Protein AF-A0A354PI28-F1 (afdb_monomer_lite)

pLDDT: mean 76.63, std 17.9, range [39.94, 97.94]

Radius of gyration: 26.01 Å; chains: 1; bounding box: 62×69×61 Å

Secondary structure (DSSP, 8-state):
--S-GGGPEEEEEEEEE--TTSS-SEEEEEEEE--TT---------SSS-EEEEEEEEE-TTS-EEEEEEPPPEEPPPTT--SSSTTHHHHHHHHHHHHHHHTTTTSTTS-THHHHHHHHHHTS------S---SS-HHHHHHTTT--------EEEEEEE--TT-EEEETTEEEPPPTTSEEEEEEE--SEEEEEEEEEE-TTS--EEEEEEEEEE---PPPP-------

Structure (mmCIF, N/CA/C/O backbone):
data_AF-A0A354PI28-F1
#
_entry.id   AF-A0A354PI28-F1
#
loop_
_atom_site.group_PDB
_atom_site.id
_atom_site.type_symbol
_atom_site.label_atom_id
_atom_site.label_alt_id
_atom_site.label_comp_id
_atom_site.label_asym_id
_atom_site.label_entity_id
_atom_site.label_seq_id
_atom_site.pdbx_PDB_ins_code
_atom_site.Cartn_x
_atom_site.Cartn_y
_atom_site.Cartn_z
_atom_site.occupancy
_atom_site.B_iso_or_equiv
_atom_site.auth_seq_id
_atom_site.auth_comp_id
_atom_site.auth_asym_id
_atom_site.auth_atom_id
_atom_site.pdbx_PDB_model_num
ATOM 1 N N . MET A 1 1 ? 18.635 35.459 -18.938 1.00 47.00 1 MET A N 1
ATOM 2 C CA . MET A 1 1 ? 18.474 34.509 -17.808 1.00 47.00 1 MET A CA 1
ATOM 3 C C . MET A 1 1 ? 18.039 33.108 -18.284 1.00 47.00 1 MET A C 1
ATOM 5 O O . MET A 1 1 ? 17.310 32.452 -17.559 1.00 47.00 1 MET A O 1
ATOM 9 N N . ASN A 1 2 ? 18.468 32.626 -19.470 1.00 52.84 2 ASN A N 1
ATOM 10 C CA . ASN A 1 2 ? 17.951 31.365 -20.047 1.00 52.84 2 ASN A CA 1
ATOM 11 C C . ASN A 1 2 ? 18.909 30.621 -21.015 1.00 52.84 2 ASN A C 1
ATOM 13 O O . ASN A 1 2 ? 18.463 29.886 -21.885 1.00 52.84 2 ASN A O 1
ATOM 17 N N . GLU A 1 3 ? 20.230 30.772 -20.894 1.00 55.84 3 GLU A N 1
ATOM 18 C CA . GLU A 1 3 ? 21.145 30.399 -21.996 1.00 55.84 3 GLU A CA 1
ATOM 19 C C . GLU A 1 3 ? 21.847 29.032 -21.891 1.00 55.84 3 GLU A C 1
ATOM 21 O O . GLU A 1 3 ? 22.647 28.719 -22.762 1.00 55.84 3 GLU A O 1
ATOM 26 N N . LYS A 1 4 ? 21.587 28.183 -20.881 1.00 61.34 4 LYS A N 1
ATOM 27 C CA . LYS A 1 4 ? 22.412 26.962 -20.669 1.00 61.34 4 LYS A CA 1
ATOM 28 C C . LYS A 1 4 ? 21.669 25.647 -20.395 1.00 61.34 4 LYS A C 1
ATOM 30 O O . LYS A 1 4 ? 22.308 24.641 -20.106 1.00 61.34 4 LYS A O 1
ATOM 35 N N . TRP A 1 5 ? 20.342 25.612 -20.535 1.00 64.62 5 TRP A N 1
ATOM 36 C CA . TRP A 1 5 ? 19.546 24.389 -20.319 1.00 64.62 5 TRP A CA 1
ATOM 37 C C . TRP A 1 5 ? 19.893 23.246 -21.283 1.00 64.62 5 TRP A C 1
ATOM 39 O O . TRP A 1 5 ? 19.790 22.084 -20.912 1.00 64.62 5 TRP A O 1
ATOM 49 N N . HIS A 1 6 ? 20.369 23.568 -22.488 1.00 68.56 6 HIS A N 1
ATOM 50 C CA . HIS A 1 6 ? 20.730 22.590 -23.521 1.00 68.56 6 HIS A CA 1
ATOM 51 C C . HIS A 1 6 ? 21.935 21.703 -23.159 1.00 68.56 6 HIS A C 1
ATOM 53 O O . HIS A 1 6 ? 22.203 20.736 -23.863 1.00 68.56 6 HIS A O 1
ATOM 59 N N . LYS A 1 7 ? 22.660 22.021 -22.079 1.00 76.06 7 LYS A N 1
ATOM 60 C CA . LYS A 1 7 ? 23.791 21.224 -21.579 1.00 76.06 7 LYS A CA 1
ATOM 61 C C . LYS A 1 7 ? 23.533 20.592 -20.215 1.00 76.06 7 LYS A C 1
ATOM 63 O O . LYS A 1 7 ? 24.455 20.058 -19.608 1.00 76.06 7 LYS A O 1
ATOM 68 N N . ALA A 1 8 ? 22.313 20.713 -19.695 1.00 83.12 8 ALA A N 1
ATOM 69 C CA . ALA A 1 8 ? 21.991 20.156 -18.396 1.00 83.12 8 ALA A CA 1
ATOM 70 C C . ALA A 1 8 ? 21.884 18.628 -18.496 1.00 83.12 8 ALA A C 1
ATOM 72 O O . ALA A 1 8 ? 21.173 18.103 -19.353 1.00 83.12 8 ALA A O 1
ATOM 73 N N . ILE A 1 9 ? 22.591 17.922 -17.616 1.00 89.00 9 ILE A N 1
ATOM 74 C CA . ILE A 1 9 ? 22.639 16.460 -17.608 1.00 89.00 9 ILE A CA 1
ATOM 75 C C . ILE A 1 9 ? 21.576 15.959 -16.624 1.00 89.00 9 ILE A C 1
ATOM 77 O O . ILE A 1 9 ? 21.540 16.439 -15.486 1.00 89.00 9 ILE A O 1
ATOM 81 N N . PRO A 1 10 ? 20.687 15.034 -17.018 1.00 91.12 10 PRO A N 1
ATOM 82 C CA . PRO A 1 10 ? 19.761 14.418 -16.078 1.00 91.12 10 PRO A CA 1
ATOM 83 C C . PRO A 1 10 ? 20.545 13.544 -15.090 1.00 91.12 10 PRO A C 1
ATOM 85 O O . PRO A 1 10 ? 21.386 12.740 -15.490 1.00 91.12 10 PRO A O 1
ATOM 88 N N . VAL A 1 11 ? 20.289 13.705 -13.792 1.00 93.81 11 VAL A N 1
ATOM 89 C CA . VAL A 1 11 ? 20.987 12.970 -12.729 1.00 93.81 11 VAL A CA 1
ATOM 90 C C . VAL A 1 11 ? 20.022 12.494 -11.641 1.00 93.81 11 VAL A C 1
ATOM 92 O O . VAL A 1 11 ? 19.032 13.158 -11.318 1.00 93.81 11 VAL A O 1
ATOM 95 N N . LEU A 1 12 ? 20.343 11.347 -11.045 1.00 93.56 12 LEU A N 1
ATOM 96 C CA . LEU A 1 12 ? 19.799 10.881 -9.773 1.00 93.56 12 LEU A CA 1
ATOM 97 C C . LEU A 1 12 ? 20.766 11.278 -8.656 1.00 93.56 12 LEU A C 1
ATOM 99 O O . LEU A 1 12 ? 21.913 10.839 -8.637 1.00 93.56 12 LEU A O 1
ATOM 103 N N . ARG A 1 13 ? 20.301 12.090 -7.712 1.00 93.94 13 ARG A N 1
ATOM 104 C CA . ARG A 1 13 ? 21.063 12.505 -6.535 1.00 93.94 13 ARG A CA 1
ATOM 105 C C . ARG A 1 13 ? 20.678 11.656 -5.332 1.00 93.94 13 ARG A C 1
ATOM 107 O O . ARG A 1 13 ? 19.530 11.708 -4.887 1.00 93.94 13 ARG A O 1
ATOM 114 N N . LEU A 1 14 ? 21.636 10.902 -4.801 1.00 93.50 14 LEU A N 1
ATOM 115 C CA . LEU A 1 14 ? 21.492 10.111 -3.582 1.00 93.50 14 LEU A CA 1
ATOM 116 C C . LEU A 1 14 ? 21.763 10.984 -2.354 1.00 93.50 14 LEU A C 1
ATOM 118 O O . LEU A 1 14 ? 22.828 11.598 -2.228 1.00 93.50 14 LEU A O 1
ATOM 122 N N . LEU A 1 15 ? 20.802 11.007 -1.435 1.00 91.50 15 LEU A N 1
ATOM 123 C CA . LEU A 1 15 ? 20.870 11.727 -0.173 1.00 91.50 15 LEU A CA 1
ATOM 124 C C . LEU A 1 15 ?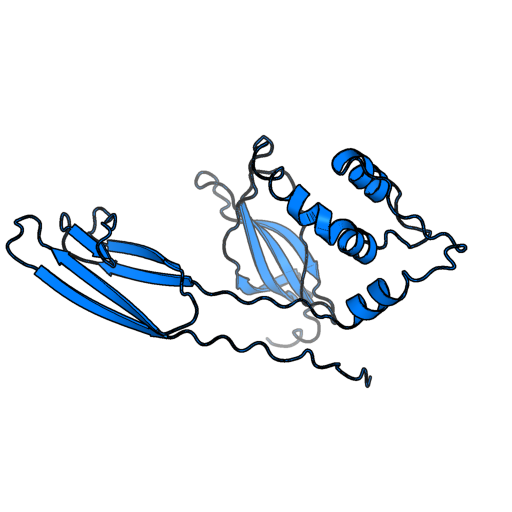 20.809 10.741 0.999 1.00 91.50 15 LEU A C 1
ATOM 126 O O . LEU A 1 15 ? 19.897 9.914 1.061 1.00 91.50 15 LEU A O 1
ATOM 130 N N . ALA A 1 16 ? 21.733 10.871 1.949 1.00 88.62 16 ALA A N 1
ATOM 131 C CA . ALA A 1 16 ? 21.601 10.292 3.282 1.00 88.62 16 ALA A CA 1
ATOM 132 C C . ALA A 1 16 ? 20.704 11.196 4.126 1.00 88.62 16 ALA A C 1
ATOM 134 O O . ALA A 1 16 ? 20.883 12.416 4.153 1.00 88.62 16 ALA A O 1
ATOM 135 N N . VAL A 1 17 ? 19.750 10.598 4.826 1.00 85.81 17 VAL A N 1
ATOM 136 C CA . VAL A 1 17 ? 18.850 11.290 5.746 1.00 85.81 17 VAL A CA 1
ATOM 137 C C . VAL A 1 17 ? 19.328 11.006 7.163 1.00 85.81 17 VAL A C 1
ATOM 139 O O . VAL A 1 17 ? 19.293 9.862 7.617 1.00 85.81 17 VAL A O 1
ATOM 142 N N . GLY A 1 18 ? 19.800 12.051 7.843 1.00 74.94 18 GLY A N 1
ATOM 143 C CA . GLY A 1 18 ? 20.233 11.962 9.236 1.00 74.94 18 GLY A CA 1
ATOM 144 C C . GLY A 1 18 ? 19.060 11.733 10.191 1.00 74.94 18 GLY A C 1
ATOM 145 O O . GLY A 1 18 ? 17.902 11.994 9.857 1.00 74.94 18 GLY A O 1
ATOM 146 N N . ASP A 1 19 ? 19.361 11.251 11.396 1.00 63.69 19 ASP A N 1
ATOM 147 C CA . ASP A 1 19 ? 18.368 11.184 12.468 1.00 63.69 19 ASP A CA 1
ATOM 148 C C . ASP A 1 19 ? 17.997 12.599 12.952 1.00 63.69 19 ASP A C 1
ATOM 150 O O . ASP A 1 19 ? 18.763 13.550 12.775 1.00 63.69 19 ASP A O 1
ATOM 154 N N . ALA A 1 20 ? 16.823 12.747 13.570 1.00 56.06 20 ALA A N 1
ATOM 155 C CA . ALA A 1 20 ? 16.213 14.031 13.942 1.00 56.06 20 ALA A CA 1
ATOM 156 C C . ALA A 1 20 ? 17.061 14.906 14.898 1.00 56.06 20 ALA A C 1
ATOM 158 O O . ALA A 1 20 ? 16.698 16.048 15.176 1.00 56.06 20 ALA A O 1
ATOM 159 N N . SER A 1 21 ? 18.183 14.384 15.397 1.00 55.09 21 SER A N 1
ATOM 160 C CA . SER A 1 21 ? 19.161 15.061 16.252 1.00 55.09 21 SER A CA 1
ATOM 161 C C . SER A 1 21 ? 20.264 15.811 15.489 1.00 55.09 21 SER A C 1
ATOM 163 O O . SER A 1 21 ? 20.994 16.591 16.101 1.00 55.09 21 SER A O 1
ATOM 165 N N . SER A 1 22 ? 20.408 15.610 14.174 1.00 53.59 22 SER A N 1
ATOM 166 C CA . SER A 1 22 ? 21.461 16.242 13.372 1.00 53.59 22 SER A CA 1
ATOM 167 C C . SER A 1 22 ? 20.936 17.452 12.590 1.00 53.59 22 SER A C 1
ATOM 169 O O . SER A 1 22 ? 19.990 17.350 11.814 1.00 53.59 22 SER A O 1
ATOM 171 N N . ASN A 1 23 ? 21.594 18.609 12.734 1.00 53.16 23 ASN A N 1
ATOM 172 C CA . ASN A 1 23 ? 21.232 19.872 12.062 1.00 53.16 23 ASN A CA 1
ATOM 173 C C . ASN A 1 23 ? 21.352 19.844 10.520 1.00 53.16 23 ASN A C 1
ATOM 175 O O . ASN A 1 23 ? 21.032 20.832 9.858 1.00 53.16 23 ASN A O 1
ATOM 179 N N . ARG A 1 24 ? 21.810 18.734 9.922 1.00 54.84 24 ARG A N 1
ATOM 180 C CA . ARG A 1 24 ? 21.774 18.493 8.470 1.00 54.84 24 ARG A CA 1
ATOM 181 C C . ARG A 1 24 ? 20.775 17.374 8.186 1.00 54.84 24 ARG A C 1
ATOM 183 O O . ARG A 1 24 ? 21.124 16.202 8.249 1.00 54.84 24 ARG A O 1
ATOM 190 N N . ALA A 1 25 ? 19.537 17.755 7.868 1.00 66.75 25 ALA A N 1
ATOM 191 C CA . ALA A 1 25 ? 18.449 16.809 7.610 1.00 66.75 25 ALA A CA 1
ATOM 192 C C . ALA A 1 25 ? 18.721 15.886 6.405 1.00 66.75 25 ALA A C 1
ATOM 194 O O . ALA A 1 25 ? 18.288 14.737 6.395 1.00 66.75 25 ALA A O 1
ATOM 195 N N . GLU A 1 26 ? 19.453 16.374 5.399 1.00 80.69 26 GLU A N 1
ATOM 196 C CA . GLU A 1 26 ? 19.818 15.619 4.200 1.00 80.69 26 GLU A CA 1
ATOM 197 C C . GLU A 1 26 ? 21.267 15.948 3.807 1.00 80.69 26 GLU A C 1
ATOM 199 O O . GLU A 1 26 ? 21.653 17.119 3.723 1.00 80.69 26 GLU A O 1
ATOM 204 N N . GLN A 1 27 ? 22.078 14.921 3.561 1.00 85.44 27 GLN A N 1
ATOM 205 C CA . GLN A 1 27 ? 23.446 15.048 3.068 1.00 85.44 27 GLN A CA 1
ATOM 206 C C . GLN A 1 27 ? 23.561 14.392 1.696 1.00 85.44 27 GLN A C 1
ATOM 208 O O . GLN A 1 27 ? 23.222 13.225 1.531 1.00 85.44 27 GLN A O 1
ATOM 213 N N . GLN A 1 28 ? 24.071 15.135 0.713 1.00 89.06 28 GLN A N 1
ATOM 214 C CA . GLN A 1 28 ? 24.401 14.571 -0.591 1.00 89.06 28 GLN A CA 1
ATOM 215 C C . GLN A 1 28 ? 25.556 13.581 -0.460 1.00 89.06 28 GLN A C 1
ATOM 217 O O . GLN A 1 28 ? 26.605 13.925 0.083 1.00 89.06 28 GLN A O 1
ATOM 222 N N . ILE A 1 29 ? 25.340 12.374 -0.981 1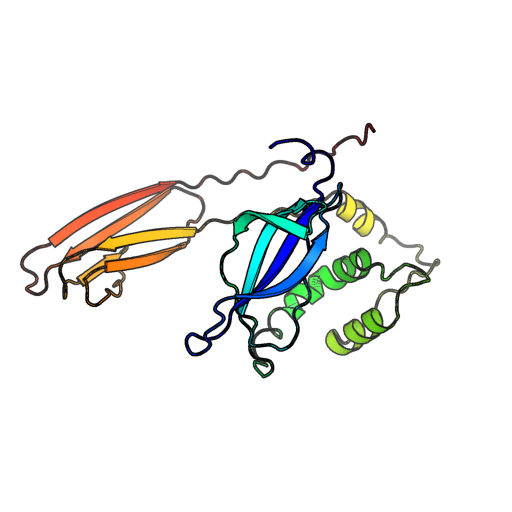.00 89.19 29 ILE A N 1
ATOM 223 C CA . ILE A 1 29 ? 26.356 11.325 -1.064 1.00 89.19 29 ILE A CA 1
ATOM 224 C C . ILE A 1 29 ? 26.961 11.313 -2.464 1.00 89.19 29 ILE A C 1
ATOM 226 O O . ILE A 1 29 ? 28.174 11.402 -2.615 1.00 89.19 29 ILE A O 1
ATOM 230 N N . ARG A 1 30 ? 26.112 11.204 -3.494 1.00 89.88 30 ARG A N 1
ATOM 231 C CA . ARG A 1 30 ? 26.547 10.945 -4.870 1.00 89.88 30 ARG A CA 1
ATOM 232 C C . ARG A 1 30 ? 25.509 11.410 -5.884 1.00 89.88 30 ARG A C 1
ATOM 234 O O . ARG A 1 30 ? 24.310 11.317 -5.626 1.00 89.88 30 ARG A O 1
ATOM 241 N N . ASP A 1 31 ? 25.993 11.837 -7.046 1.00 92.31 31 ASP A N 1
ATOM 242 C CA . ASP A 1 31 ? 25.184 12.072 -8.242 1.00 92.31 31 ASP A CA 1
ATOM 243 C C . ASP A 1 31 ? 25.452 10.968 -9.270 1.00 92.31 31 ASP A C 1
ATOM 245 O O . ASP A 1 31 ? 26.595 10.567 -9.490 1.00 92.31 31 ASP A O 1
ATOM 249 N N . ILE A 1 32 ? 24.390 10.456 -9.886 1.00 91.38 32 ILE A N 1
ATOM 250 C CA . ILE A 1 32 ? 24.428 9.373 -10.869 1.00 91.38 32 ILE A CA 1
ATOM 251 C C . ILE A 1 32 ? 23.833 9.913 -12.163 1.00 91.38 32 ILE A C 1
ATOM 253 O O . ILE A 1 32 ? 22.658 10.273 -12.199 1.00 91.38 32 ILE A O 1
ATOM 257 N N . ALA A 1 33 ? 24.637 9.986 -13.221 1.00 90.62 33 ALA A N 1
ATOM 258 C CA . ALA A 1 33 ? 24.162 10.445 -14.519 1.00 90.62 33 ALA A CA 1
ATOM 259 C C . ALA A 1 33 ? 23.157 9.452 -15.119 1.00 90.62 33 ALA A C 1
ATOM 261 O O . ALA A 1 33 ? 23.414 8.251 -15.194 1.00 90.62 33 ALA A O 1
ATOM 262 N N . ILE A 1 34 ? 22.016 9.973 -15.562 1.00 87.31 34 ILE A N 1
ATOM 263 C CA . ILE A 1 34 ? 21.001 9.214 -16.285 1.00 87.31 34 ILE A CA 1
ATOM 264 C C . ILE A 1 34 ? 21.427 9.181 -17.753 1.00 87.31 34 ILE A C 1
ATOM 266 O O . ILE A 1 34 ? 21.403 10.198 -18.445 1.00 87.31 34 ILE A O 1
ATOM 270 N N . HIS A 1 35 ? 21.827 8.009 -18.229 1.00 82.88 35 HIS A N 1
ATOM 271 C CA . HIS A 1 35 ? 22.089 7.753 -19.644 1.00 82.88 35 HIS A CA 1
ATOM 272 C C . HIS A 1 35 ? 20.845 7.163 -20.326 1.00 82.88 35 HIS A C 1
ATOM 274 O O . HIS A 1 35 ? 19.977 6.576 -19.678 1.00 82.88 35 HIS A O 1
ATOM 280 N N . GLY A 1 36 ? 20.743 7.337 -21.645 1.00 75.62 36 GLY A N 1
ATOM 281 C CA . GLY A 1 36 ? 19.653 6.762 -22.436 1.00 75.62 36 GLY A CA 1
ATOM 282 C C . GLY A 1 36 ? 19.690 5.229 -22.451 1.00 75.62 36 GLY A C 1
ATOM 283 O O . GLY A 1 36 ? 20.737 4.623 -22.232 1.00 75.62 36 GLY A O 1
ATOM 284 N N . GLY A 1 37 ? 18.539 4.605 -22.713 1.00 72.06 37 GLY A N 1
ATOM 285 C CA . GLY A 1 37 ? 18.422 3.150 -22.889 1.00 72.06 37 GLY A CA 1
ATOM 286 C C . GLY A 1 37 ? 18.237 2.331 -21.608 1.00 72.06 37 GLY A C 1
ATOM 287 O O . GLY A 1 37 ? 18.063 1.122 -21.698 1.00 72.06 37 GLY A O 1
ATOM 288 N N . VAL A 1 38 ? 18.221 2.963 -20.428 1.00 75.06 38 VAL A N 1
ATOM 289 C CA . VAL A 1 38 ? 17.995 2.289 -19.139 1.00 75.06 38 VAL A CA 1
ATOM 290 C C . VAL A 1 38 ? 16.901 3.020 -18.359 1.00 75.06 38 VAL A C 1
ATOM 292 O O . VAL A 1 38 ? 16.838 4.246 -18.366 1.00 75.06 38 VAL A O 1
ATOM 295 N N . ASN A 1 39 ? 16.014 2.266 -17.710 1.00 77.88 39 ASN A N 1
ATOM 296 C CA . ASN A 1 39 ? 14.909 2.796 -16.899 1.00 77.88 39 ASN A CA 1
ATOM 297 C C . ASN A 1 39 ? 15.030 2.454 -15.402 1.00 77.88 39 ASN A C 1
ATOM 299 O O . ASN A 1 39 ? 14.220 2.928 -14.607 1.00 77.88 39 ASN A O 1
ATOM 303 N N . THR A 1 40 ? 16.017 1.637 -15.027 1.00 78.81 40 THR A N 1
ATOM 304 C CA . THR A 1 40 ? 16.172 1.076 -13.682 1.00 78.81 40 THR A CA 1
ATOM 305 C C . THR A 1 40 ? 17.621 1.224 -13.226 1.00 78.81 40 THR A C 1
ATOM 307 O O . THR A 1 40 ? 18.534 0.816 -13.939 1.00 78.81 40 THR A O 1
ATOM 310 N N . TRP A 1 41 ? 17.834 1.780 -12.031 1.00 82.81 41 TRP A N 1
ATOM 311 C CA . TRP A 1 41 ? 19.158 1.926 -11.419 1.00 82.81 41 TRP A CA 1
ATOM 312 C C . TRP A 1 41 ? 19.205 1.186 -10.086 1.00 82.81 41 TRP A C 1
ATOM 314 O O . TRP A 1 41 ? 18.379 1.437 -9.208 1.00 82.81 41 TRP A O 1
ATOM 324 N N . PHE A 1 42 ? 20.205 0.323 -9.922 1.00 82.94 42 PHE A N 1
ATOM 325 C CA . PHE A 1 42 ? 20.555 -0.272 -8.636 1.00 82.94 42 PHE A CA 1
ATOM 326 C C . PHE A 1 42 ? 21.643 0.587 -7.996 1.00 82.94 42 PHE A C 1
ATOM 328 O O . PHE A 1 42 ? 22.686 0.825 -8.601 1.00 82.94 42 PHE A O 1
ATOM 335 N N . ILE A 1 43 ? 21.360 1.108 -6.804 1.00 85.38 43 ILE A N 1
ATOM 336 C CA . ILE A 1 43 ? 22.241 2.036 -6.096 1.00 85.38 43 ILE A CA 1
ATOM 337 C C . ILE A 1 43 ? 22.762 1.326 -4.857 1.00 85.38 43 ILE A C 1
ATOM 339 O O . ILE A 1 43 ? 21.993 0.968 -3.964 1.00 85.38 43 ILE A O 1
ATOM 343 N N . ASP A 1 44 ? 24.070 1.126 -4.827 1.00 82.06 44 ASP A N 1
ATOM 344 C CA . ASP A 1 44 ? 24.796 0.637 -3.672 1.00 82.06 44 ASP A CA 1
ATOM 345 C C . ASP A 1 44 ? 24.783 1.686 -2.551 1.00 82.06 44 ASP A C 1
ATOM 347 O O . ASP A 1 44 ? 24.933 2.888 -2.782 1.00 82.06 44 ASP A O 1
ATOM 351 N N . VAL A 1 45 ? 24.539 1.229 -1.324 1.00 83.12 45 VAL A N 1
ATOM 352 C CA . VAL A 1 45 ? 24.465 2.080 -0.134 1.00 83.12 45 VAL A CA 1
ATOM 353 C C . VAL A 1 45 ? 25.339 1.497 0.964 1.00 83.12 45 VAL A C 1
ATOM 355 O O . VAL A 1 45 ? 25.210 0.332 1.337 1.00 83.12 45 VAL A O 1
ATOM 358 N N . GLU A 1 46 ? 26.239 2.322 1.484 1.00 76.19 46 GLU A N 1
ATOM 359 C CA . GLU A 1 46 ? 27.178 1.935 2.533 1.00 76.19 46 GLU A CA 1
ATOM 360 C C . GLU A 1 46 ? 26.551 2.086 3.932 1.00 76.19 46 GLU A C 1
ATOM 362 O O . GLU A 1 46 ? 25.640 2.888 4.146 1.00 76.19 46 GLU A O 1
ATOM 367 N N . ASN A 1 47 ? 27.077 1.339 4.907 1.00 71.31 47 ASN A N 1
ATOM 368 C CA . ASN A 1 47 ? 26.759 1.456 6.340 1.00 71.31 47 ASN A CA 1
ATOM 369 C C . ASN A 1 47 ? 25.265 1.301 6.725 1.00 71.31 47 ASN A C 1
ATOM 371 O O . ASN A 1 47 ? 24.659 2.227 7.277 1.00 71.31 47 ASN A O 1
ATOM 375 N N . PRO A 1 48 ? 24.641 0.132 6.493 1.00 71.06 48 PRO A N 1
ATOM 376 C CA . PRO A 1 48 ? 23.351 -0.199 7.100 1.00 71.06 48 PRO A CA 1
ATOM 377 C C . PRO A 1 48 ? 23.430 -0.281 8.645 1.00 71.06 48 PRO A C 1
ATOM 379 O O . PRO A 1 48 ? 24.446 -0.739 9.165 1.00 71.06 48 PRO A O 1
ATOM 382 N N . PRO A 1 49 ? 22.380 0.094 9.409 1.00 72.56 49 PRO A N 1
ATOM 383 C CA . PRO A 1 49 ? 21.111 0.670 8.969 1.00 72.56 49 PRO A CA 1
ATOM 384 C C . PRO A 1 49 ? 21.230 2.191 8.772 1.00 72.56 49 PRO A C 1
ATOM 386 O O . PRO A 1 49 ? 21.590 2.927 9.687 1.00 72.56 49 PRO A O 1
ATOM 389 N N . SER A 1 50 ? 20.879 2.665 7.581 1.00 80.81 50 SER A N 1
ATOM 390 C CA . SER A 1 50 ? 20.898 4.079 7.203 1.00 80.81 50 SER A CA 1
ATOM 391 C C . SER A 1 50 ? 19.669 4.418 6.362 1.00 80.81 50 SER A C 1
ATOM 393 O O . SER A 1 50 ? 19.102 3.566 5.673 1.00 80.81 50 SER A O 1
ATOM 395 N N . ARG A 1 51 ? 19.222 5.674 6.439 1.00 87.38 51 ARG A N 1
ATOM 396 C CA . ARG A 1 51 ? 18.047 6.167 5.713 1.00 87.38 51 ARG A CA 1
ATOM 397 C C . ARG A 1 51 ? 18.486 6.938 4.481 1.00 87.38 51 ARG A C 1
ATOM 399 O O . ARG A 1 51 ? 19.323 7.832 4.576 1.00 87.38 51 ARG A O 1
ATOM 406 N N . PHE A 1 52 ? 17.879 6.638 3.342 1.00 90.00 52 PHE A N 1
ATOM 407 C CA . PHE A 1 52 ? 18.230 7.234 2.059 1.00 90.00 52 PHE A CA 1
ATOM 408 C C . PHE A 1 52 ? 17.007 7.782 1.335 1.00 90.00 52 PHE A C 1
ATOM 410 O O . PHE A 1 52 ? 15.880 7.311 1.506 1.00 90.00 52 PHE A O 1
ATOM 417 N N . ARG A 1 53 ? 17.247 8.785 0.496 1.00 92.00 53 ARG A N 1
ATOM 418 C CA . ARG A 1 53 ? 16.286 9.350 -0.452 1.00 92.00 53 ARG A CA 1
ATOM 419 C C . ARG A 1 53 ? 17.008 9.642 -1.759 1.00 92.00 53 ARG A C 1
ATOM 421 O O . ARG A 1 53 ? 18.154 10.080 -1.749 1.00 92.00 53 ARG A O 1
ATOM 428 N N . VAL A 1 54 ? 16.313 9.462 -2.874 1.00 93.19 54 VAL A N 1
ATOM 429 C CA . VAL A 1 54 ? 16.811 9.823 -4.202 1.00 93.19 54 VAL A CA 1
ATOM 430 C C . VAL A 1 54 ? 16.005 10.996 -4.746 1.00 93.19 54 VAL A C 1
ATOM 432 O O . VAL A 1 54 ? 14.786 11.080 -4.571 1.00 93.19 54 VAL A O 1
ATOM 435 N N . VAL A 1 55 ? 16.694 11.925 -5.401 1.00 95.06 55 VAL A N 1
ATOM 436 C CA . VAL A 1 55 ? 16.090 13.072 -6.079 1.00 95.06 55 VAL A CA 1
ATOM 437 C C . VAL A 1 55 ? 16.481 13.032 -7.545 1.00 95.06 55 VAL A C 1
ATOM 439 O O . VAL A 1 55 ? 17.664 13.031 -7.867 1.00 95.06 55 VAL A O 1
ATOM 442 N N . ILE A 1 56 ? 15.493 13.021 -8.433 1.00 93.88 56 ILE A N 1
ATOM 443 C CA . ILE A 1 56 ? 15.728 13.142 -9.872 1.00 93.88 56 ILE A CA 1
ATOM 444 C C . ILE A 1 56 ? 15.704 14.617 -10.264 1.00 93.88 56 ILE A C 1
ATOM 446 O O . ILE A 1 56 ? 14.848 15.379 -9.802 1.00 93.88 56 ILE A O 1
ATOM 450 N N . GLY A 1 57 ? 16.646 15.033 -11.104 1.00 92.94 57 GLY A N 1
ATOM 451 C CA . GLY A 1 57 ? 16.733 16.412 -11.563 1.00 92.94 57 GLY A CA 1
ATOM 452 C C . GLY A 1 57 ? 17.748 16.618 -12.674 1.00 92.94 57 GLY A C 1
ATOM 453 O O . GLY A 1 57 ? 18.315 15.666 -13.202 1.00 92.94 57 GLY A O 1
ATOM 454 N N . TYR A 1 58 ? 17.978 17.882 -13.012 1.00 91.50 58 TYR A N 1
ATOM 455 C CA . TYR A 1 58 ? 18.985 18.287 -13.988 1.00 91.50 58 TYR A CA 1
ATOM 456 C C . TYR A 1 58 ? 20.150 18.982 -13.290 1.00 91.50 58 TYR A C 1
ATOM 458 O O . TYR A 1 58 ? 19.944 19.903 -12.495 1.00 91.50 58 TYR A O 1
ATOM 466 N N . LEU A 1 59 ? 21.373 18.566 -13.610 1.00 90.50 59 LEU A N 1
ATOM 467 C CA . LEU A 1 59 ? 22.601 19.230 -13.195 1.00 90.50 59 LEU A CA 1
ATOM 468 C C . LEU A 1 59 ? 23.080 20.142 -14.327 1.00 90.50 59 LEU A C 1
ATOM 470 O O . LEU A 1 59 ? 23.360 19.679 -15.432 1.00 90.50 59 LEU A O 1
ATOM 474 N N . ALA A 1 60 ? 23.132 21.448 -14.073 1.00 87.75 60 ALA A N 1
ATOM 475 C CA . ALA A 1 60 ? 23.641 22.425 -15.033 1.00 87.75 60 ALA A CA 1
ATOM 476 C C . ALA A 1 60 ? 25.171 22.587 -14.922 1.00 87.75 60 ALA A C 1
ATOM 478 O O . ALA A 1 60 ? 25.753 22.292 -13.884 1.00 87.75 60 ALA A O 1
ATOM 479 N N . GLU A 1 61 ? 25.823 23.130 -15.962 1.00 81.38 61 GLU A N 1
ATOM 480 C CA . GLU A 1 61 ? 27.288 23.360 -16.002 1.00 81.38 61 GLU A CA 1
ATOM 481 C C . GLU A 1 61 ? 27.832 24.212 -14.839 1.00 81.38 61 GLU A C 1
ATOM 483 O O . GLU A 1 61 ? 29.024 24.194 -14.559 1.00 81.38 61 GLU A O 1
ATOM 488 N N . ASN A 1 62 ? 26.980 24.994 -14.176 1.00 82.06 62 ASN A N 1
ATOM 489 C CA . ASN A 1 62 ? 27.349 25.792 -13.006 1.00 82.06 62 ASN A CA 1
ATOM 490 C C . ASN A 1 62 ? 27.247 25.012 -11.683 1.00 82.06 62 ASN A C 1
ATOM 492 O O . ASN A 1 62 ? 27.113 25.639 -10.634 1.00 82.06 62 ASN A O 1
ATOM 496 N N . ASP A 1 63 ? 27.225 23.678 -11.749 1.00 82.19 63 ASP A N 1
ATOM 497 C CA . ASP A 1 63 ? 27.055 22.748 -10.624 1.00 82.19 63 ASP A CA 1
ATOM 498 C C . ASP A 1 63 ? 25.758 22.977 -9.822 1.00 82.19 63 ASP A C 1
ATOM 500 O O . ASP A 1 63 ? 25.580 22.557 -8.677 1.00 82.19 63 ASP A O 1
ATOM 504 N N . ARG A 1 64 ? 24.795 23.671 -10.443 1.00 87.38 64 ARG A N 1
ATOM 505 C CA . ARG A 1 64 ? 23.490 23.923 -9.850 1.00 87.38 64 ARG A CA 1
ATOM 506 C C . ARG A 1 64 ? 22.551 22.789 -10.215 1.00 87.38 64 ARG A C 1
ATOM 508 O O . ARG A 1 64 ? 22.273 22.540 -11.388 1.00 87.38 64 ARG A O 1
ATOM 515 N N . PHE A 1 65 ? 22.014 22.153 -9.184 1.00 89.12 65 PHE A N 1
ATOM 516 C CA . PHE A 1 65 ? 21.030 21.094 -9.324 1.00 89.12 65 PHE A CA 1
ATOM 517 C C . PHE A 1 65 ? 19.606 21.642 -9.278 1.00 89.12 65 PHE A C 1
ATOM 519 O O . PHE A 1 65 ? 19.233 22.383 -8.363 1.00 89.12 65 PHE A O 1
ATOM 526 N N . PHE A 1 66 ? 18.808 21.249 -10.264 1.00 90.44 66 PHE A N 1
ATOM 527 C CA . PHE A 1 66 ? 17.398 21.586 -10.388 1.00 90.44 66 PHE A CA 1
ATOM 528 C C . PHE A 1 66 ? 16.564 20.323 -10.132 1.00 90.44 66 PHE A C 1
ATOM 530 O O . PHE A 1 66 ? 16.442 19.488 -11.033 1.00 90.44 66 PHE A O 1
ATOM 537 N N . PRO A 1 67 ? 16.017 20.144 -8.913 1.00 91.88 67 PRO A N 1
ATOM 538 C CA . PRO A 1 67 ? 15.231 18.964 -8.572 1.00 91.88 67 PRO A CA 1
ATOM 539 C C . PRO A 1 67 ? 13.873 18.990 -9.280 1.00 91.88 67 PRO A C 1
ATOM 541 O O . PRO A 1 67 ? 13.212 20.026 -9.322 1.00 91.88 67 PRO A O 1
ATOM 544 N N . LEU A 1 68 ? 13.441 17.834 -9.777 1.00 92.00 68 LEU A N 1
ATOM 545 C CA . LEU A 1 68 ? 12.114 17.634 -10.362 1.00 92.00 68 LEU A CA 1
ATOM 546 C C . LEU A 1 68 ? 11.201 16.893 -9.386 1.00 92.00 68 LEU A C 1
ATOM 548 O O . LEU A 1 68 ? 10.132 17.386 -9.042 1.00 92.00 68 LEU A O 1
ATOM 552 N N . CYS A 1 69 ? 11.653 15.730 -8.906 1.00 91.50 69 CYS A N 1
ATOM 553 C CA . CYS A 1 69 ? 10.876 14.846 -8.038 1.00 91.50 69 CYS A CA 1
ATOM 554 C C . CYS A 1 69 ? 11.764 14.205 -6.966 1.00 91.50 69 CYS A C 1
ATOM 556 O O . CYS A 1 69 ? 12.966 14.017 -7.159 1.00 91.50 69 CYS A O 1
ATOM 558 N N . ARG A 1 70 ? 11.158 13.838 -5.832 1.00 93.12 70 ARG A N 1
ATOM 559 C CA . ARG A 1 70 ? 11.824 13.173 -4.702 1.00 93.12 70 ARG A CA 1
ATOM 560 C C . ARG A 1 70 ? 11.161 11.834 -4.411 1.00 93.12 70 ARG A C 1
ATOM 562 O O . ARG A 1 70 ? 9.937 11.741 -4.468 1.00 93.12 70 ARG A O 1
ATOM 569 N N . SER A 1 71 ? 11.954 10.834 -4.042 1.00 91.19 71 SER A N 1
ATOM 570 C CA . SER A 1 71 ? 11.442 9.553 -3.560 1.00 91.19 71 SER A CA 1
ATOM 571 C C . SER A 1 71 ? 10.949 9.636 -2.109 1.00 91.19 71 SER A C 1
ATOM 573 O O . SER A 1 71 ? 11.262 10.564 -1.345 1.00 91.19 71 SER A O 1
ATOM 575 N N . ASN A 1 72 ? 10.226 8.596 -1.695 1.00 89.56 72 ASN A N 1
ATOM 576 C CA . ASN A 1 72 ? 10.080 8.256 -0.285 1.00 89.56 72 ASN A CA 1
ATOM 577 C C . ASN A 1 72 ? 11.457 8.025 0.368 1.00 89.56 72 ASN A C 1
ATOM 579 O O . ASN A 1 72 ? 12.469 7.827 -0.307 1.00 89.56 72 ASN A O 1
ATOM 583 N N . ILE A 1 73 ? 11.487 8.090 1.699 1.00 88.00 73 ILE A N 1
ATOM 584 C CA . ILE A 1 73 ? 12.677 7.726 2.472 1.00 88.00 73 ILE A CA 1
ATOM 585 C C . ILE A 1 73 ? 12.639 6.215 2.675 1.00 88.00 73 ILE A C 1
ATOM 587 O O . ILE A 1 73 ? 11.626 5.694 3.141 1.00 88.00 73 ILE A O 1
ATOM 591 N N . VAL A 1 74 ? 13.732 5.540 2.340 1.00 84.00 74 VAL A N 1
ATOM 592 C CA . VAL A 1 74 ? 13.915 4.099 2.533 1.00 84.00 74 VAL A CA 1
ATOM 593 C C . VAL A 1 74 ? 14.960 3.886 3.621 1.00 84.00 74 VAL A C 1
ATOM 595 O O . VAL A 1 74 ? 15.961 4.596 3.660 1.00 84.00 74 VAL A O 1
ATOM 598 N N . GLU A 1 75 ? 14.723 2.934 4.517 1.00 82.62 75 GLU A N 1
ATOM 599 C CA . GLU A 1 75 ? 15.656 2.546 5.577 1.00 82.62 75 GLU A CA 1
ATOM 600 C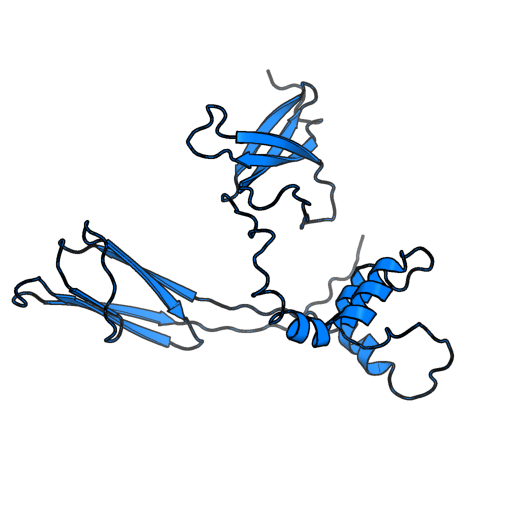 C . GLU A 1 75 ? 16.270 1.189 5.237 1.00 82.62 75 GLU A C 1
ATOM 602 O O . GLU A 1 75 ? 15.545 0.239 4.930 1.00 82.62 75 GLU A O 1
ATOM 607 N N . THR A 1 76 ? 17.600 1.099 5.260 1.00 79.38 76 THR A N 1
ATOM 608 C CA . THR A 1 76 ? 18.289 -0.171 5.025 1.00 79.38 76 THR A CA 1
ATOM 609 C C . THR A 1 76 ? 18.173 -1.094 6.243 1.00 79.38 76 THR A C 1
ATOM 611 O O . THR A 1 76 ? 18.145 -0.626 7.385 1.00 79.38 76 THR A O 1
ATOM 614 N N . PRO A 1 77 ? 18.080 -2.420 6.031 1.00 71.81 77 PRO A N 1
ATOM 615 C CA . PRO A 1 77 ? 17.940 -3.382 7.121 1.00 71.81 77 PRO A CA 1
ATOM 616 C C . PRO A 1 77 ? 19.172 -3.381 8.037 1.00 71.81 77 PRO A C 1
ATOM 618 O O . PRO A 1 77 ? 20.279 -3.078 7.605 1.00 71.81 77 PRO A O 1
ATOM 621 N N . LYS A 1 78 ? 18.994 -3.750 9.311 1.00 69.00 78 LYS A N 1
ATOM 622 C CA . LYS A 1 78 ? 20.101 -3.855 10.275 1.00 69.00 78 LYS A CA 1
ATOM 623 C C . LYS A 1 78 ? 21.079 -4.977 9.863 1.00 69.00 78 LYS A C 1
ATOM 625 O O . LYS A 1 78 ? 20.591 -6.060 9.542 1.00 69.00 78 LYS A O 1
ATOM 630 N N . PRO A 1 79 ? 22.412 -4.770 9.943 1.00 56.34 79 PRO A N 1
ATOM 631 C CA . PRO A 1 79 ? 23.434 -5.757 9.563 1.00 56.34 79 PRO A CA 1
ATOM 632 C C . PRO A 1 79 ? 23.281 -7.117 10.250 1.00 56.34 79 PRO A C 1
ATOM 634 O O . PRO A 1 79 ? 23.590 -8.141 9.658 1.00 56.34 79 PRO A O 1
ATOM 637 N N . ASP A 1 80 ? 22.754 -7.120 11.477 1.00 48.56 80 ASP A N 1
ATOM 638 C CA . ASP A 1 80 ? 22.612 -8.310 12.325 1.00 48.56 80 ASP A CA 1
ATOM 639 C C . ASP A 1 80 ? 21.223 -8.972 12.228 1.00 48.56 80 ASP A C 1
ATOM 641 O O . ASP A 1 80 ? 20.860 -9.845 13.016 1.00 48.56 80 ASP A O 1
ATOM 645 N N . ALA A 1 81 ? 20.394 -8.560 11.262 1.00 45.41 81 ALA A N 1
ATOM 646 C CA . ALA A 1 81 ? 19.105 -9.190 10.996 1.00 45.41 81 ALA A CA 1
ATOM 647 C C . ALA A 1 81 ? 19.282 -10.502 10.205 1.00 45.41 81 ALA A C 1
ATOM 649 O O . ALA A 1 81 ? 18.757 -10.660 9.101 1.00 45.41 81 ALA A O 1
ATOM 650 N N . VAL A 1 82 ? 19.982 -11.475 10.793 1.00 45.50 82 VAL A N 1
ATOM 651 C CA . VAL A 1 82 ? 20.012 -12.872 10.334 1.00 45.50 82 VAL A CA 1
ATOM 652 C C . VAL A 1 82 ? 18.660 -13.527 10.638 1.00 45.50 82 VAL A C 1
ATOM 654 O O . VAL A 1 82 ? 18.574 -14.378 11.512 1.00 45.50 82 VAL A O 1
ATOM 657 N N . HIS A 1 83 ? 17.573 -13.105 9.972 1.00 43.19 83 HIS A N 1
ATOM 658 C CA . HIS A 1 83 ? 16.366 -13.941 9.822 1.00 43.19 83 HIS A CA 1
ATOM 659 C C . HIS A 1 83 ? 15.283 -13.436 8.849 1.00 43.19 83 HIS A C 1
ATOM 661 O O . HIS A 1 83 ? 14.092 -13.505 9.155 1.00 43.19 83 HIS A O 1
ATOM 667 N N . ARG A 1 84 ? 15.643 -12.966 7.644 1.00 39.94 84 ARG A N 1
ATOM 668 C CA . ARG A 1 84 ? 14.662 -12.910 6.527 1.00 39.94 84 ARG A CA 1
ATOM 669 C C . ARG A 1 84 ? 15.173 -13.342 5.148 1.00 39.94 84 ARG A C 1
ATOM 671 O O . ARG A 1 84 ? 14.342 -13.547 4.272 1.00 39.94 84 ARG A O 1
ATOM 678 N N . LEU A 1 85 ? 16.477 -13.557 4.962 1.00 41.50 85 LEU A N 1
ATOM 679 C CA . LEU A 1 85 ? 17.039 -14.044 3.691 1.00 41.50 85 LEU A CA 1
ATOM 680 C C . LEU A 1 85 ? 16.918 -15.568 3.503 1.00 41.50 85 LEU A C 1
ATOM 682 O O . LEU A 1 85 ? 16.774 -16.016 2.370 1.00 41.50 85 LEU A O 1
ATOM 686 N N . ASP A 1 86 ? 16.851 -16.358 4.581 1.00 43.28 86 ASP A N 1
ATOM 687 C CA . ASP A 1 86 ? 16.725 -17.827 4.487 1.00 43.28 86 ASP A CA 1
ATOM 688 C C . ASP A 1 86 ? 15.410 -18.303 3.861 1.00 43.28 86 ASP A C 1
ATOM 690 O O . ASP A 1 86 ? 15.343 -19.404 3.315 1.00 43.28 86 ASP A O 1
ATOM 694 N N . ARG A 1 87 ? 14.350 -17.483 3.904 1.00 44.75 87 ARG A N 1
ATOM 695 C CA . ARG A 1 87 ? 13.115 -17.810 3.178 1.00 44.75 87 ARG A CA 1
ATOM 696 C C . ARG A 1 87 ? 13.197 -17.490 1.690 1.00 44.75 87 ARG A C 1
ATOM 698 O O . ARG A 1 87 ? 12.514 -18.146 0.925 1.00 44.75 87 ARG A O 1
ATOM 705 N N . HIS A 1 88 ? 14.045 -16.543 1.299 1.00 47.66 88 HIS A N 1
ATOM 706 C CA . HIS A 1 88 ? 14.126 -16.067 -0.077 1.00 47.66 88 HIS A CA 1
ATOM 707 C C . HIS A 1 88 ? 15.133 -16.855 -0.916 1.00 47.66 88 HIS A C 1
ATOM 709 O O . HIS A 1 88 ? 14.987 -16.933 -2.126 1.00 47.66 88 HIS A O 1
ATOM 715 N N . TRP A 1 89 ? 16.136 -17.490 -0.297 1.00 50.53 89 TRP A N 1
ATOM 716 C CA . TRP A 1 89 ? 17.104 -18.287 -1.056 1.00 50.53 89 TRP A CA 1
ATOM 717 C C . TRP A 1 89 ? 16.494 -19.558 -1.660 1.00 50.53 89 TRP A C 1
ATOM 719 O O . TRP A 1 89 ? 16.954 -20.005 -2.700 1.00 50.53 89 TRP A O 1
ATOM 729 N N . ARG A 1 90 ? 15.430 -20.114 -1.058 1.00 50.03 90 ARG A N 1
ATOM 730 C CA . ARG A 1 90 ? 14.651 -21.199 -1.682 1.00 50.03 90 ARG A CA 1
ATOM 731 C C . ARG A 1 90 ? 13.898 -20.721 -2.923 1.00 50.03 90 ARG A C 1
ATOM 733 O O . ARG A 1 90 ? 13.912 -21.434 -3.915 1.00 50.03 90 ARG A O 1
ATOM 740 N N . ASP A 1 91 ? 13.345 -19.511 -2.886 1.00 50.47 91 ASP A N 1
ATOM 741 C CA . ASP A 1 91 ? 12.682 -18.892 -4.043 1.00 50.47 91 ASP A CA 1
ATOM 742 C C . ASP A 1 91 ? 13.709 -18.512 -5.134 1.00 50.47 91 ASP A C 1
ATOM 744 O O . ASP A 1 91 ? 13.471 -18.689 -6.322 1.00 50.47 91 ASP A O 1
ATOM 748 N N . ILE A 1 92 ? 14.908 -18.061 -4.737 1.00 50.16 92 ILE A N 1
ATOM 749 C CA . ILE A 1 92 ? 16.041 -17.796 -5.642 1.00 50.16 92 ILE A CA 1
ATOM 750 C C . ILE A 1 92 ? 16.624 -19.099 -6.209 1.00 50.16 92 ILE A C 1
ATOM 752 O O . ILE A 1 92 ? 17.121 -19.099 -7.328 1.00 50.16 92 ILE A O 1
ATOM 756 N N . ALA A 1 93 ? 16.565 -20.217 -5.480 1.00 55.06 93 ALA A N 1
ATOM 757 C CA . ALA A 1 93 ? 17.057 -21.516 -5.941 1.00 55.06 93 ALA A CA 1
ATOM 758 C C . ALA A 1 93 ? 16.258 -22.080 -7.125 1.00 55.06 93 ALA A C 1
ATOM 760 O O . ALA A 1 93 ? 16.771 -22.955 -7.821 1.00 55.06 93 ALA A O 1
ATOM 761 N N . GLU A 1 94 ? 15.033 -21.608 -7.361 1.00 56.84 94 GLU A N 1
ATOM 762 C CA . GLU A 1 94 ? 14.261 -21.965 -8.557 1.00 56.84 94 GLU A CA 1
ATOM 763 C C . GLU A 1 94 ? 14.736 -21.181 -9.796 1.00 56.84 94 GLU A C 1
ATOM 765 O O . GLU A 1 94 ? 14.770 -21.738 -10.892 1.00 56.84 94 GLU A O 1
ATOM 770 N N . ASP A 1 95 ? 15.218 -19.944 -9.607 1.00 55.38 95 ASP A N 1
ATOM 771 C CA . ASP A 1 95 ? 15.587 -18.994 -10.673 1.00 55.38 95 ASP A CA 1
ATOM 772 C C . ASP A 1 95 ? 17.092 -18.625 -10.705 1.00 55.38 95 ASP A C 1
ATOM 774 O O . ASP A 1 95 ? 17.511 -17.686 -11.391 1.00 55.38 95 ASP A O 1
ATOM 778 N N . TYR A 1 96 ? 17.946 -19.352 -9.981 1.00 60.66 96 TYR A N 1
ATOM 779 C CA . TYR A 1 96 ? 19.369 -19.012 -9.820 1.00 60.66 96 TYR A CA 1
ATOM 780 C C . TYR A 1 96 ? 20.125 -18.973 -11.155 1.00 60.66 96 TYR A C 1
ATOM 782 O O . TYR A 1 96 ? 20.980 -18.113 -11.360 1.00 60.66 96 TYR A O 1
ATOM 790 N N . GLU A 1 97 ? 19.770 -19.861 -12.086 1.00 59.44 97 GLU A N 1
ATOM 791 C CA . GLU A 1 97 ? 20.345 -19.927 -13.431 1.00 59.44 97 GLU A CA 1
ATOM 792 C C . GLU A 1 97 ? 20.055 -18.642 -14.222 1.00 59.44 97 GLU A C 1
ATOM 794 O O . GLU A 1 97 ? 20.932 -18.115 -14.906 1.00 59.44 97 GLU A O 1
ATOM 799 N N . ARG A 1 98 ? 18.862 -18.054 -14.050 1.00 59.78 98 ARG A N 1
ATOM 800 C CA . ARG A 1 98 ? 18.480 -16.767 -14.649 1.00 59.78 98 ARG A CA 1
ATOM 801 C C . ARG A 1 98 ? 19.301 -15.619 -14.070 1.00 59.78 98 ARG A C 1
ATOM 803 O O . ARG A 1 98 ? 19.795 -14.787 -14.826 1.00 59.78 98 ARG A O 1
ATOM 810 N N . ILE A 1 99 ? 19.469 -15.570 -12.749 1.00 62.56 99 ILE A N 1
ATOM 811 C CA . ILE A 1 99 ? 20.246 -14.515 -12.073 1.00 62.56 99 ILE A CA 1
ATOM 812 C C . ILE A 1 99 ? 21.728 -14.608 -12.454 1.00 62.56 99 ILE A C 1
ATOM 814 O O . ILE A 1 99 ? 22.360 -13.585 -12.725 1.00 62.56 99 ILE A O 1
ATOM 818 N N . TYR A 1 100 ? 22.262 -15.827 -12.543 1.00 66.94 100 TYR A N 1
ATOM 819 C CA . TYR A 1 100 ? 23.632 -16.084 -12.980 1.00 66.94 100 TYR A CA 1
ATOM 820 C C . TYR A 1 100 ? 23.848 -15.683 -14.443 1.00 66.94 100 TYR A C 1
ATOM 822 O O . TYR A 1 100 ? 24.813 -14.987 -14.756 1.00 66.94 100 TYR A O 1
ATOM 830 N N . SER A 1 101 ? 22.896 -16.021 -15.320 1.00 64.50 101 SER A N 1
ATOM 831 C CA . SER A 1 101 ? 22.895 -15.614 -16.731 1.00 64.50 101 SER A CA 1
ATOM 832 C C . SER A 1 101 ? 22.876 -14.092 -16.894 1.00 64.50 101 SER A C 1
ATOM 834 O O . SER A 1 101 ? 23.701 -13.535 -17.614 1.00 64.50 101 SER A O 1
ATOM 836 N N . LEU A 1 102 ? 21.955 -13.408 -16.205 1.00 60.50 102 LEU A N 1
ATOM 837 C CA . LEU A 1 102 ? 21.775 -11.953 -16.294 1.00 60.50 102 LEU A CA 1
ATOM 838 C C . LEU A 1 102 ? 22.948 -11.164 -15.700 1.00 60.50 102 LEU A C 1
ATOM 840 O O . LEU A 1 102 ? 23.177 -10.025 -16.097 1.00 60.50 102 LEU A O 1
ATOM 844 N N . SER A 1 103 ? 23.698 -11.768 -14.777 1.00 58.81 103 SER A N 1
ATOM 845 C CA . SER A 1 103 ? 24.902 -11.174 -14.182 1.00 58.81 103 SER A CA 1
ATOM 846 C C . SER A 1 103 ? 26.165 -11.412 -15.020 1.00 58.81 103 SER A C 1
ATOM 848 O O . SER A 1 103 ? 27.263 -11.096 -14.571 1.00 58.81 103 SER A O 1
ATOM 850 N N . GLY A 1 104 ? 26.032 -11.987 -16.222 1.00 60.06 104 GLY A N 1
ATOM 851 C CA . GLY A 1 104 ? 27.162 -12.274 -17.103 1.00 60.06 104 GLY A CA 1
ATOM 852 C C . GLY A 1 104 ? 27.984 -13.487 -16.669 1.00 60.06 104 GLY A C 1
ATOM 853 O O . GLY A 1 104 ? 29.146 -13.584 -17.040 1.00 60.06 104 GLY A O 1
ATOM 854 N N . GLY A 1 105 ? 27.424 -14.423 -15.892 1.00 61.91 105 GLY A N 1
ATOM 855 C CA . GLY A 1 105 ? 28.134 -15.603 -15.372 1.00 61.91 105 GLY A CA 1
ATOM 856 C C . GLY A 1 105 ? 28.729 -16.529 -16.445 1.00 61.91 105 GLY A C 1
ATOM 857 O O . GLY A 1 105 ? 29.636 -17.303 -16.152 1.00 61.91 105 GLY A O 1
ATOM 858 N N . TYR A 1 106 ? 28.262 -16.423 -17.694 1.00 60.22 106 TYR A N 1
ATOM 859 C CA . TYR A 1 106 ? 28.776 -17.180 -18.844 1.00 60.22 106 TYR A CA 1
ATOM 860 C C . TYR A 1 106 ? 29.791 -16.417 -19.704 1.00 60.22 106 TYR A C 1
ATOM 862 O O . TYR A 1 106 ? 30.281 -16.972 -20.689 1.00 60.22 106 TYR A O 1
ATOM 870 N N . GLU A 1 107 ? 30.102 -15.160 -19.379 1.00 59.38 107 GLU A N 1
ATOM 871 C CA . GLU A 1 107 ? 31.155 -14.433 -20.083 1.00 59.38 107 GLU A CA 1
ATOM 872 C C . GLU A 1 107 ? 32.541 -14.893 -19.603 1.00 59.38 107 GLU A C 1
ATOM 874 O O . GLU A 1 107 ? 32.753 -15.063 -18.401 1.00 59.38 107 GLU A O 1
ATOM 879 N N . PRO A 1 108 ? 33.530 -15.040 -20.504 1.00 55.47 108 PRO A N 1
ATOM 880 C CA . PRO A 1 108 ? 34.879 -15.491 -20.143 1.00 55.47 108 PRO A CA 1
ATOM 881 C C . PRO A 1 108 ? 35.624 -14.517 -19.211 1.00 55.47 108 PRO A C 1
ATOM 883 O O . PRO A 1 108 ? 36.654 -14.881 -18.652 1.00 55.47 108 PRO A O 1
ATOM 886 N N . ASN A 1 109 ? 35.101 -13.297 -19.042 1.00 56.03 109 ASN A N 1
ATOM 887 C CA . ASN A 1 109 ? 35.624 -12.253 -18.158 1.00 56.03 109 ASN A CA 1
ATOM 888 C C . ASN A 1 109 ? 34.806 -12.073 -16.863 1.00 56.03 109 ASN A C 1
ATOM 890 O O . ASN A 1 109 ? 35.031 -11.109 -16.131 1.00 56.03 109 ASN A O 1
ATOM 894 N N . SER A 1 110 ? 33.851 -12.963 -16.584 1.00 53.56 110 SER A N 1
ATOM 895 C CA . SER A 1 110 ? 33.050 -12.915 -15.360 1.00 53.56 110 SER A CA 1
ATOM 896 C C . SER A 1 110 ? 33.880 -13.336 -14.150 1.00 53.56 110 SER A C 1
ATOM 898 O O . SER A 1 110 ? 34.592 -14.343 -14.196 1.00 53.56 110 SER A O 1
ATOM 900 N N . SER A 1 111 ? 33.810 -12.574 -13.057 1.00 57.03 111 SER A N 1
ATOM 901 C CA . SER A 1 111 ? 34.501 -12.926 -11.819 1.00 57.03 111 SER A CA 1
ATOM 902 C C . SER A 1 111 ? 33.896 -14.208 -11.234 1.00 57.03 111 SER A C 1
ATOM 904 O O . SER A 1 111 ? 32.700 -14.289 -10.947 1.00 57.03 111 SER A O 1
ATOM 906 N N . GLY A 1 112 ? 34.738 -15.231 -11.053 1.00 62.31 112 GLY A N 1
ATOM 907 C CA . GLY A 1 112 ? 34.352 -16.529 -10.482 1.00 62.31 112 GLY A CA 1
ATOM 908 C C . GLY A 1 112 ? 33.732 -16.439 -9.082 1.00 62.31 112 GLY A C 1
ATOM 909 O O . GLY A 1 112 ? 33.045 -17.368 -8.665 1.00 62.31 112 GLY A O 1
ATOM 910 N N . ASP A 1 113 ? 33.893 -15.301 -8.406 1.00 68.00 113 ASP A N 1
ATOM 911 C CA . ASP A 1 113 ? 33.353 -14.998 -7.081 1.00 68.00 113 ASP A CA 1
ATOM 912 C C . ASP A 1 113 ? 31.835 -15.224 -6.995 1.00 68.00 113 ASP A C 1
ATOM 914 O O . ASP A 1 113 ? 31.342 -15.806 -6.031 1.00 68.00 113 ASP A O 1
ATOM 918 N N . LEU A 1 114 ? 31.070 -14.827 -8.022 1.00 66.50 114 LEU A N 1
ATOM 919 C CA . LEU A 1 114 ? 29.615 -15.029 -8.024 1.00 66.50 114 LEU A CA 1
ATOM 920 C C . LEU A 1 114 ? 29.258 -16.516 -8.086 1.00 66.50 114 LEU A C 1
ATOM 922 O O . LEU A 1 114 ? 28.343 -16.960 -7.394 1.00 66.50 114 LEU A O 1
ATOM 926 N N . LYS A 1 115 ? 29.994 -17.290 -8.889 1.00 67.75 115 LYS A N 1
ATOM 927 C CA . LYS A 1 115 ? 29.801 -18.737 -9.020 1.00 67.75 115 LYS A CA 1
ATOM 928 C C . LYS A 1 115 ? 30.052 -19.434 -7.682 1.00 67.75 115 LYS A C 1
ATOM 930 O O .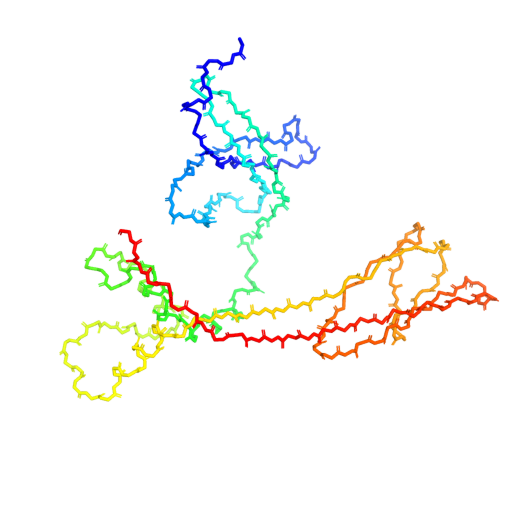 LYS A 1 115 ? 29.200 -20.192 -7.232 1.00 67.75 115 LYS A O 1
ATOM 935 N N . GLU A 1 116 ? 31.171 -19.126 -7.031 1.00 70.31 116 GLU A N 1
ATOM 936 C CA . GLU A 1 116 ? 31.567 -19.727 -5.752 1.00 70.31 116 GLU A CA 1
ATOM 937 C C . GLU A 1 116 ? 30.557 -19.411 -4.635 1.00 70.31 116 GLU A C 1
ATOM 939 O O . GLU A 1 116 ? 30.114 -20.313 -3.923 1.00 70.31 116 GLU A O 1
ATOM 944 N N . MET A 1 117 ? 30.076 -18.163 -4.560 1.00 70.81 117 MET A N 1
ATOM 945 C CA . MET A 1 117 ? 29.034 -17.767 -3.603 1.00 70.81 117 MET A CA 1
ATOM 946 C C . MET A 1 117 ? 27.707 -18.507 -3.814 1.00 70.81 117 MET A C 1
ATOM 948 O O . MET A 1 117 ? 27.021 -18.843 -2.843 1.00 70.81 117 MET A O 1
ATOM 952 N N . PHE A 1 118 ? 27.314 -18.747 -5.069 1.00 67.81 118 PHE A N 1
ATOM 953 C CA . PHE A 1 118 ? 26.110 -19.519 -5.368 1.00 67.81 118 PHE A CA 1
ATOM 954 C C . PHE A 1 118 ? 26.281 -20.995 -5.003 1.00 67.81 118 PHE A C 1
ATOM 956 O O . PHE A 1 118 ? 25.369 -21.566 -4.408 1.00 67.81 118 PHE A O 1
ATOM 963 N N . GLU A 1 119 ? 27.430 -21.597 -5.307 1.00 74.31 119 GLU A N 1
ATOM 964 C CA . GLU A 1 119 ? 27.712 -23.004 -5.000 1.00 74.31 119 GLU A CA 1
ATOM 965 C C . GLU A 1 119 ? 27.755 -23.266 -3.487 1.00 74.31 119 GLU A C 1
ATOM 967 O O . GLU A 1 119 ? 27.163 -24.241 -3.016 1.00 74.31 119 GLU A O 1
ATOM 972 N N . GLU A 1 120 ? 28.358 -22.359 -2.712 1.00 73.06 120 GLU A N 1
ATOM 973 C CA . GLU A 1 120 ? 28.427 -22.448 -1.249 1.00 73.06 120 GLU A CA 1
ATOM 974 C C . GLU A 1 120 ? 27.038 -22.315 -0.599 1.00 73.06 120 GLU A C 1
ATOM 976 O O . GLU A 1 120 ? 26.685 -23.083 0.300 1.00 73.06 120 GLU A O 1
ATOM 981 N N . ARG A 1 121 ? 26.208 -21.376 -1.080 1.00 69.50 121 ARG A N 1
ATOM 982 C CA . ARG A 1 121 ? 24.880 -21.112 -0.498 1.00 69.50 121 ARG A CA 1
ATOM 983 C C . ARG A 1 121 ? 23.776 -22.049 -0.988 1.00 69.50 121 ARG A C 1
ATOM 985 O O . ARG A 1 121 ? 22.835 -22.301 -0.239 1.00 69.50 121 ARG A O 1
ATOM 992 N N . LEU A 1 122 ? 23.833 -22.537 -2.231 1.00 66.31 122 LEU A N 1
ATOM 993 C CA . LEU A 1 122 ? 22.850 -23.482 -2.793 1.00 66.31 122 LEU A CA 1
ATOM 994 C C . LEU A 1 122 ? 23.241 -24.951 -2.581 1.00 66.31 122 LEU A C 1
ATOM 996 O O . LEU A 1 122 ? 22.408 -25.823 -2.826 1.00 66.31 122 LEU A O 1
ATOM 1000 N N . GLN A 1 123 ? 24.480 -25.234 -2.153 1.00 65.62 123 GLN A N 1
ATOM 1001 C CA . GLN A 1 123 ? 25.055 -26.587 -2.077 1.00 65.62 123 GLN A CA 1
ATOM 1002 C C . GLN A 1 123 ? 24.919 -27.373 -3.395 1.00 65.62 123 GLN A C 1
ATOM 1004 O O . GLN A 1 123 ? 24.729 -28.591 -3.404 1.00 65.62 123 GLN A O 1
ATOM 1009 N N . ARG A 1 124 ? 24.977 -26.673 -4.531 1.00 62.88 124 ARG A N 1
ATOM 1010 C CA . ARG A 1 124 ? 24.819 -27.233 -5.880 1.00 62.88 124 ARG A CA 1
ATOM 1011 C C . ARG A 1 124 ? 25.878 -26.649 -6.797 1.00 62.88 124 ARG A C 1
ATOM 1013 O O . ARG A 1 124 ? 26.109 -25.450 -6.740 1.00 62.88 124 ARG A O 1
ATOM 1020 N N . GLN A 1 125 ? 26.475 -27.482 -7.648 1.00 58.56 125 GLN A N 1
ATOM 1021 C CA . GLN A 1 125 ? 27.425 -27.023 -8.664 1.00 58.56 125 GLN A CA 1
ATOM 1022 C C . GLN A 1 125 ? 26.697 -26.236 -9.757 1.00 58.56 125 GLN A C 1
ATOM 1024 O O . GLN A 1 125 ? 25.630 -26.645 -10.221 1.00 58.56 125 GLN A O 1
ATOM 1029 N N . MET A 1 126 ? 27.277 -25.109 -10.164 1.00 63.19 126 MET A N 1
ATOM 1030 C CA . MET A 1 126 ? 26.750 -24.294 -11.255 1.00 63.19 126 MET A CA 1
ATOM 1031 C C . MET A 1 126 ? 26.980 -24.993 -12.604 1.00 63.19 126 MET A C 1
ATOM 1033 O O . MET A 1 126 ? 28.072 -25.528 -12.828 1.00 63.19 126 MET A O 1
ATOM 1037 N N . PRO A 1 127 ? 26.006 -24.964 -13.534 1.00 59.19 127 PRO A N 1
ATOM 1038 C CA . PRO A 1 127 ? 26.189 -25.523 -14.866 1.00 59.19 127 PRO A CA 1
ATOM 1039 C C . PRO A 1 127 ? 27.281 -24.746 -15.608 1.00 59.19 127 PRO A C 1
ATOM 1041 O O . PRO A 1 127 ? 27.117 -23.583 -15.973 1.00 59.19 127 PRO A O 1
ATOM 1044 N N . THR A 1 128 ? 28.425 -25.386 -15.839 1.00 58.00 128 THR A N 1
ATOM 1045 C CA . THR A 1 128 ? 29.451 -24.866 -16.744 1.00 58.00 128 THR A CA 1
ATOM 1046 C C . THR A 1 128 ? 29.048 -25.182 -18.170 1.00 58.00 128 THR A C 1
ATOM 1048 O O . THR A 1 128 ? 28.764 -26.343 -18.475 1.00 58.00 128 THR A O 1
ATOM 1051 N N . ARG A 1 129 ? 29.058 -24.174 -19.050 1.00 50.91 129 ARG A N 1
ATOM 1052 C CA . ARG A 1 129 ? 28.824 -24.364 -20.486 1.00 50.91 129 ARG A CA 1
ATOM 1053 C C . ARG A 1 129 ? 29.825 -25.397 -21.006 1.00 50.91 129 ARG A C 1
ATOM 1055 O O . ARG A 1 129 ? 31.003 -25.098 -21.162 1.00 50.91 129 ARG A O 1
ATOM 1062 N N . SER A 1 130 ? 29.354 -26.622 -21.195 1.00 45.78 130 SER A N 1
ATOM 1063 C CA . SER A 1 130 ? 30.116 -27.734 -21.748 1.00 45.78 130 SER A CA 1
ATOM 1064 C C . SER A 1 130 ? 29.542 -28.009 -23.130 1.00 45.78 130 SER A C 1
ATOM 1066 O O . SER A 1 130 ? 28.330 -28.122 -23.296 1.00 45.78 130 SER A O 1
ATOM 1068 N N . GLU A 1 131 ? 30.415 -28.048 -24.131 1.00 51.03 131 GLU A N 1
ATOM 1069 C CA . GLU A 1 131 ? 30.063 -28.193 -25.549 1.00 51.03 131 GLU A CA 1
ATOM 1070 C C . GLU A 1 131 ? 29.575 -29.612 -25.918 1.00 51.03 131 GLU A C 1
ATOM 1072 O O . GLU A 1 131 ? 29.264 -29.863 -27.076 1.00 51.03 131 GLU A O 1
ATOM 1077 N N . ASP A 1 132 ? 29.403 -30.507 -24.937 1.00 45.91 132 ASP A N 1
ATOM 1078 C CA . ASP A 1 132 ? 29.058 -31.922 -25.132 1.00 45.91 132 ASP A CA 1
ATOM 1079 C C . ASP A 1 132 ? 27.790 -32.356 -24.363 1.00 45.91 132 ASP A C 1
ATOM 1081 O O . ASP A 1 132 ? 27.795 -33.328 -23.609 1.00 45.91 132 ASP A O 1
ATOM 1085 N N . ALA A 1 133 ? 26.664 -31.665 -24.567 1.00 47.00 133 ALA A N 1
ATOM 1086 C CA . ALA A 1 133 ? 25.341 -32.143 -24.142 1.00 47.00 133 ALA A CA 1
ATOM 1087 C C . ALA A 1 133 ? 24.428 -32.357 -25.358 1.00 47.00 133 ALA A C 1
ATOM 1089 O O . ALA A 1 133 ? 23.472 -31.627 -25.617 1.00 47.00 133 ALA A O 1
ATOM 1090 N N . SER A 1 134 ? 24.753 -33.392 -26.132 1.00 52.12 134 SER A N 1
ATOM 1091 C CA . SER A 1 134 ? 23.844 -33.982 -27.111 1.00 52.12 134 SER A CA 1
ATOM 1092 C C . SER A 1 134 ? 22.757 -34.754 -26.352 1.00 52.12 134 SER A C 1
ATOM 1094 O O . SER A 1 134 ? 22.985 -35.876 -25.905 1.00 52.12 134 SER A O 1
ATOM 1096 N N . GLY A 1 135 ? 21.591 -34.136 -26.147 1.00 42.09 135 GLY A N 1
ATOM 1097 C CA . GLY A 1 135 ? 20.442 -34.812 -25.541 1.00 42.09 135 GLY A CA 1
ATOM 1098 C C . GLY A 1 135 ? 19.393 -33.875 -24.947 1.00 42.09 135 GLY A C 1
ATOM 1099 O O . GLY A 1 135 ? 19.455 -33.546 -23.774 1.00 42.09 135 GLY A O 1
ATOM 1100 N N . ASN A 1 136 ? 18.394 -33.514 -25.754 1.00 47.78 136 ASN A N 1
ATOM 1101 C CA . ASN A 1 136 ? 17.014 -33.203 -25.348 1.00 47.78 136 ASN A CA 1
ATOM 1102 C C . ASN A 1 136 ? 16.722 -32.059 -24.339 1.00 47.78 136 ASN A C 1
ATOM 1104 O O . ASN A 1 136 ? 15.562 -31.921 -23.966 1.00 47.78 136 ASN A O 1
ATOM 1108 N N . ASP A 1 137 ? 17.693 -31.235 -23.928 1.00 43.44 137 ASP A N 1
ATOM 1109 C CA . ASP A 1 137 ? 17.484 -30.182 -22.902 1.00 43.44 137 ASP A CA 1
ATOM 1110 C C . ASP A 1 137 ? 17.595 -28.731 -23.427 1.00 43.44 137 ASP A C 1
ATOM 1112 O O . ASP A 1 137 ? 17.462 -27.755 -22.691 1.00 43.44 137 ASP A O 1
ATOM 1116 N N . THR A 1 138 ? 17.811 -28.555 -24.734 1.00 45.00 138 THR A N 1
ATOM 1117 C CA . THR A 1 138 ? 17.942 -27.231 -25.373 1.00 45.00 138 THR A CA 1
ATOM 1118 C C . THR A 1 138 ? 16.610 -26.521 -25.631 1.00 45.00 138 THR A C 1
ATOM 1120 O O . THR A 1 138 ? 16.615 -25.317 -25.883 1.00 45.00 138 THR A O 1
ATOM 1123 N N . ASP A 1 139 ? 15.474 -27.220 -25.549 1.00 43.25 139 ASP A N 1
ATOM 1124 C CA . ASP A 1 139 ? 14.148 -26.603 -25.737 1.00 43.25 139 ASP A CA 1
ATOM 1125 C C . ASP A 1 139 ? 13.762 -25.716 -24.545 1.00 43.25 139 ASP A C 1
ATOM 1127 O O . ASP A 1 139 ? 13.183 -24.646 -24.720 1.00 43.25 139 ASP A O 1
ATOM 1131 N N . ALA A 1 140 ? 14.178 -26.075 -23.327 1.00 47.88 140 ALA A N 1
ATOM 1132 C CA . ALA A 1 140 ? 13.821 -25.326 -22.125 1.00 47.88 140 ALA A CA 1
ATOM 1133 C C . ALA A 1 140 ? 14.503 -23.945 -22.040 1.00 47.88 140 ALA A C 1
ATOM 1135 O O . ALA A 1 140 ? 13.933 -23.012 -21.475 1.00 47.88 140 ALA A O 1
ATOM 1136 N N . ALA A 1 141 ? 15.709 -23.783 -22.595 1.00 45.53 141 ALA A N 1
ATOM 1137 C CA . ALA A 1 141 ? 16.437 -22.508 -22.586 1.00 45.53 141 ALA A CA 1
ATOM 1138 C C . ALA A 1 141 ? 15.967 -21.538 -23.692 1.00 45.53 141 ALA A C 1
ATOM 1140 O O . ALA A 1 141 ? 16.033 -20.315 -23.520 1.00 45.53 141 ALA A O 1
ATOM 1141 N N . LEU A 1 142 ? 15.467 -22.074 -24.812 1.00 46.78 142 LEU A N 1
ATOM 1142 C CA . LEU A 1 142 ? 14.886 -21.306 -25.918 1.00 46.78 142 LEU A CA 1
ATOM 1143 C C . LEU A 1 142 ? 13.423 -20.913 -25.638 1.00 46.78 142 LEU A C 1
ATOM 1145 O O . LEU A 1 142 ? 13.038 -19.785 -25.948 1.00 46.78 142 LEU A O 1
ATOM 1149 N N . ASP A 1 143 ? 12.641 -21.762 -24.962 1.00 48.75 143 ASP A N 1
ATOM 1150 C CA . ASP A 1 143 ? 11.292 -21.411 -24.484 1.00 48.75 143 ASP A CA 1
ATOM 1151 C C . ASP A 1 143 ? 11.318 -20.314 -23.407 1.00 48.75 143 ASP A C 1
ATOM 1153 O O . ASP A 1 143 ? 10.471 -19.418 -23.397 1.00 48.75 143 ASP A O 1
ATOM 1157 N N . ARG A 1 144 ? 12.341 -20.300 -22.541 1.00 45.88 144 ARG A N 1
ATOM 1158 C CA . ARG A 1 144 ? 12.527 -19.244 -21.526 1.00 45.88 144 ARG A CA 1
ATOM 1159 C C . ARG A 1 144 ? 12.870 -17.873 -22.117 1.00 45.88 144 ARG A C 1
ATOM 1161 O O . ARG A 1 144 ? 12.611 -16.865 -21.464 1.00 45.88 144 ARG A O 1
ATOM 1168 N N . HIS A 1 145 ? 13.404 -17.816 -23.342 1.00 49.84 145 HIS A N 1
ATOM 1169 C CA . HIS A 1 145 ? 13.589 -16.558 -24.081 1.00 49.84 145 HIS A CA 1
ATOM 1170 C C . HIS A 1 145 ? 12.280 -16.021 -24.686 1.00 49.84 145 HIS A C 1
ATOM 1172 O O . HIS A 1 145 ? 12.219 -14.844 -25.030 1.00 49.84 145 HIS A O 1
ATOM 1178 N N . ARG A 1 146 ? 11.233 -16.854 -24.796 1.00 53.44 146 ARG A N 1
ATOM 1179 C CA . ARG A 1 146 ? 9.894 -16.464 -25.276 1.00 53.44 146 ARG A CA 1
ATOM 1180 C C . ARG A 1 146 ? 8.933 -16.084 -24.149 1.00 53.44 146 ARG A C 1
ATOM 1182 O O . ARG A 1 146 ? 7.993 -15.328 -24.373 1.00 53.44 146 ARG A O 1
ATOM 1189 N N . SER A 1 147 ? 9.142 -16.583 -22.931 1.00 61.00 147 SER A N 1
ATOM 1190 C CA . SER A 1 147 ? 8.311 -16.219 -21.781 1.00 61.00 147 SER A CA 1
ATOM 1191 C C . SER A 1 147 ? 8.775 -14.896 -21.158 1.00 61.00 147 SER A C 1
ATOM 1193 O O . SER A 1 147 ? 9.871 -14.827 -20.606 1.00 61.00 147 SER A O 1
ATOM 1195 N N . LEU A 1 148 ? 7.937 -13.855 -21.190 1.00 72.88 148 LEU A N 1
ATOM 1196 C CA . LEU A 1 148 ? 8.117 -12.633 -20.396 1.00 72.88 148 LEU A CA 1
ATOM 1197 C C . LEU A 1 148 ? 7.363 -12.799 -19.062 1.00 72.88 148 LEU A C 1
ATOM 1199 O O . LEU A 1 148 ? 6.155 -12.551 -19.033 1.00 72.88 148 LEU A O 1
ATOM 1203 N N . PRO A 1 149 ? 8.012 -13.233 -17.960 1.00 76.50 149 PRO A N 1
ATOM 1204 C CA . PRO A 1 149 ? 7.332 -13.372 -16.678 1.00 76.50 149 PRO A CA 1
ATOM 1205 C C . PRO A 1 149 ? 6.869 -11.994 -16.198 1.00 76.50 149 PRO A C 1
ATOM 1207 O O . PRO A 1 149 ? 7.681 -11.106 -15.930 1.00 76.50 149 PRO A O 1
ATOM 1210 N N . PHE A 1 150 ? 5.553 -11.817 -16.124 1.00 78.94 150 PHE A N 1
ATOM 1211 C CA . PHE A 1 150 ? 4.908 -10.569 -15.743 1.00 78.94 150 PHE A CA 1
ATOM 1212 C C . PHE A 1 150 ? 3.704 -10.872 -14.855 1.00 78.94 150 PHE A C 1
ATOM 1214 O O . PHE A 1 150 ? 2.651 -11.300 -15.326 1.00 78.94 150 PHE A O 1
ATOM 1221 N N . GLU A 1 151 ? 3.879 -10.654 -13.556 1.00 85.69 151 GLU A N 1
ATOM 1222 C CA . GLU A 1 151 ? 2.851 -10.866 -12.543 1.00 85.69 151 GLU A CA 1
ATOM 1223 C C . GLU A 1 151 ? 2.416 -9.518 -11.962 1.00 85.69 151 GLU A C 1
ATOM 1225 O O . GLU A 1 151 ? 3.243 -8.659 -11.651 1.00 85.69 151 GLU A O 1
ATOM 1230 N N . VAL A 1 152 ? 1.103 -9.317 -11.841 1.00 86.81 152 VAL A N 1
ATOM 1231 C CA . VAL A 1 152 ? 0.514 -8.089 -11.303 1.00 86.81 152 VAL A CA 1
ATOM 1232 C C . VAL A 1 152 ? -0.497 -8.456 -10.233 1.00 86.81 152 VAL A C 1
ATOM 1234 O O . VAL A 1 152 ? -1.488 -9.134 -10.512 1.00 86.81 152 VAL A O 1
ATOM 1237 N N . ASP A 1 153 ? -0.273 -7.936 -9.029 1.00 89.50 153 ASP A N 1
ATOM 1238 C CA . ASP A 1 153 ? -1.186 -8.074 -7.902 1.00 89.50 153 ASP A CA 1
ATOM 1239 C C . ASP A 1 153 ? -1.680 -6.713 -7.381 1.00 89.50 153 ASP A C 1
ATOM 1241 O O . ASP A 1 153 ? -1.131 -5.661 -7.720 1.00 89.50 153 ASP A O 1
ATOM 1245 N N . ALA A 1 154 ? -2.752 -6.723 -6.587 1.00 88.00 154 ALA A N 1
ATOM 1246 C CA . ALA A 1 154 ? -3.373 -5.524 -6.039 1.00 88.00 154 ALA A CA 1
ATOM 1247 C C . ALA A 1 154 ? -3.889 -5.736 -4.607 1.00 88.00 154 ALA A C 1
ATOM 1249 O O . ALA A 1 154 ? -4.468 -6.767 -4.265 1.00 88.00 154 ALA A O 1
ATOM 1250 N N . GLU A 1 155 ? -3.752 -4.696 -3.786 1.00 92.31 155 GLU A N 1
ATOM 1251 C CA . GLU A 1 155 ? -4.305 -4.606 -2.432 1.00 92.31 155 GLU A CA 1
ATOM 1252 C C . GLU A 1 155 ? -5.234 -3.386 -2.331 1.00 92.31 155 GLU A C 1
ATOM 1254 O O . GLU A 1 155 ? -5.070 -2.397 -3.050 1.00 92.31 155 GLU A O 1
ATOM 1259 N N . LEU A 1 156 ? -6.194 -3.424 -1.406 1.00 92.69 156 LEU A N 1
ATOM 1260 C CA . LEU A 1 156 ? -7.071 -2.296 -1.097 1.00 92.69 156 LEU A CA 1
ATOM 1261 C C . LEU A 1 156 ? -6.698 -1.702 0.264 1.00 92.69 156 LEU A C 1
ATOM 1263 O O . LEU A 1 156 ? -6.603 -2.409 1.265 1.00 92.69 156 LEU A O 1
ATOM 1267 N N . ILE A 1 157 ? -6.539 -0.380 0.317 1.00 94.56 157 ILE A N 1
ATOM 1268 C CA . ILE A 1 157 ? -6.342 0.358 1.567 1.00 94.56 157 ILE A CA 1
ATOM 1269 C C . ILE A 1 157 ? -7.635 1.097 1.913 1.00 94.56 157 ILE A C 1
ATOM 1271 O O . ILE A 1 157 ? -8.094 1.947 1.155 1.00 94.56 157 ILE A O 1
ATOM 1275 N N . VAL A 1 158 ? -8.201 0.798 3.080 1.00 91.94 158 VAL A N 1
ATOM 1276 C CA . VAL A 1 158 ? -9.386 1.462 3.632 1.00 91.94 158 VAL A CA 1
ATOM 1277 C C . VAL A 1 158 ? -8.954 2.357 4.787 1.00 91.94 158 VAL A C 1
ATOM 1279 O O . VAL A 1 158 ? -8.354 1.890 5.754 1.00 91.94 158 VAL A O 1
ATOM 1282 N N . TYR A 1 159 ? -9.268 3.647 4.713 1.00 95.94 159 TYR A N 1
ATOM 1283 C CA . TYR A 1 159 ? -8.980 4.610 5.773 1.00 95.94 159 TYR A CA 1
ATOM 1284 C C . TYR A 1 159 ? -10.188 5.495 6.056 1.00 95.94 159 TYR A C 1
ATOM 1286 O O . TYR A 1 159 ? -11.072 5.673 5.219 1.00 95.94 159 TYR A O 1
ATOM 1294 N N . GLY A 1 160 ? -10.215 6.060 7.254 1.00 93.56 160 GLY A N 1
ATOM 1295 C CA . GLY A 1 160 ? -11.280 6.947 7.689 1.00 93.56 160 GLY A CA 1
ATOM 1296 C C . GLY A 1 160 ? -11.044 7.440 9.106 1.00 93.56 160 GLY A C 1
ATOM 1297 O O . GLY A 1 160 ? -9.984 7.218 9.695 1.00 93.56 160 GLY A O 1
ATOM 1298 N N . SER A 1 161 ? -12.048 8.109 9.655 1.00 96.25 161 SER A N 1
ATOM 1299 C CA . SER A 1 161 ? -12.048 8.556 11.040 1.00 96.25 161 SER A CA 1
ATOM 1300 C C . SER A 1 161 ? -13.438 8.459 11.652 1.00 96.25 161 SER A C 1
ATOM 1302 O O . SER A 1 161 ? -14.461 8.458 10.964 1.00 96.25 161 SER A O 1
ATOM 1304 N N . THR A 1 162 ? -13.458 8.337 12.971 1.00 95.50 162 THR A N 1
ATOM 1305 C CA . THR A 1 162 ? -14.653 8.361 13.811 1.00 95.50 162 THR A CA 1
ATOM 1306 C C . THR A 1 162 ? -14.331 9.113 15.107 1.00 95.50 162 THR A C 1
ATOM 1308 O O . THR A 1 162 ? -13.233 9.641 15.266 1.00 95.50 162 THR A O 1
ATOM 1311 N N . ILE A 1 163 ? -15.283 9.200 16.033 1.00 93.88 163 ILE A N 1
ATOM 1312 C CA . ILE A 1 163 ? -15.039 9.792 17.352 1.00 93.88 163 ILE A CA 1
ATOM 1313 C C . ILE A 1 163 ? -14.009 8.959 18.144 1.00 93.88 163 ILE A C 1
ATOM 1315 O O . ILE A 1 163 ? -14.049 7.725 18.081 1.00 93.88 163 ILE A O 1
ATOM 1319 N N . PRO A 1 164 ? -13.120 9.595 18.928 1.00 93.69 164 PRO A N 1
ATOM 1320 C CA . PRO A 1 164 ? -12.213 8.884 19.824 1.00 93.69 164 PRO A CA 1
ATOM 1321 C C . PRO A 1 164 ? -12.949 7.901 20.743 1.00 93.69 164 PRO A C 1
ATOM 1323 O O . PRO A 1 164 ? -14.002 8.213 21.304 1.00 93.69 164 PRO A O 1
ATOM 1326 N N . GLY A 1 165 ? -12.396 6.697 20.899 1.00 89.31 165 GLY A N 1
ATOM 1327 C CA . GLY A 1 165 ? -12.972 5.644 21.743 1.00 89.31 165 GLY A CA 1
ATOM 1328 C C . GLY A 1 165 ? -14.167 4.893 21.142 1.00 89.31 165 GLY A C 1
ATOM 1329 O O . GLY A 1 165 ? -14.749 4.056 21.829 1.00 89.31 165 GLY A O 1
ATOM 1330 N N . ALA A 1 166 ? -14.540 5.165 19.889 1.00 95.75 166 ALA A N 1
ATOM 1331 C CA . ALA A 1 166 ? -15.435 4.297 19.126 1.00 95.75 166 ALA A CA 1
ATOM 1332 C C . ALA A 1 166 ? -14.768 2.954 18.778 1.00 95.75 166 ALA A C 1
ATOM 1334 O O . ALA A 1 166 ? -13.552 2.792 18.866 1.00 95.75 166 ALA A O 1
ATOM 1335 N N . THR A 1 167 ? -15.569 1.989 18.335 1.00 95.81 167 THR A N 1
ATOM 1336 C CA . THR A 1 167 ? -15.089 0.737 17.737 1.00 95.81 167 THR A CA 1
ATOM 1337 C C . THR A 1 167 ? -15.427 0.731 16.253 1.00 95.81 167 THR A C 1
ATOM 1339 O O . THR A 1 167 ? -16.509 1.165 15.858 1.00 95.81 167 THR A O 1
ATOM 1342 N N . VAL A 1 168 ? -14.498 0.259 15.423 1.00 97.50 168 VAL A N 1
ATOM 1343 C CA . VAL A 1 168 ? -14.725 0.057 13.989 1.00 97.50 168 VAL A CA 1
ATOM 1344 C C . VAL A 1 168 ? -14.500 -1.411 13.659 1.00 97.50 168 VAL A C 1
ATOM 1346 O O . VAL A 1 168 ? -13.542 -2.007 14.140 1.00 97.50 168 VAL A O 1
ATOM 1349 N N . LEU A 1 169 ? -15.383 -1.983 12.847 1.00 96.75 169 LEU A N 1
ATOM 1350 C CA . LEU A 1 169 ? -15.302 -3.344 12.327 1.00 96.75 169 LEU A CA 1
ATOM 1351 C C . LEU A 1 169 ? -15.235 -3.275 10.800 1.00 96.75 169 LEU A C 1
ATOM 1353 O O . LEU A 1 169 ? -16.052 -2.587 10.187 1.00 96.75 169 LEU A O 1
ATOM 1357 N N . LEU A 1 170 ? -14.302 -3.997 10.187 1.00 94.19 170 LEU A N 1
ATOM 1358 C CA . LEU A 1 170 ? -14.208 -4.188 8.740 1.00 94.19 170 LEU A CA 1
ATOM 1359 C C . LEU A 1 170 ? -14.475 -5.663 8.444 1.00 94.19 170 LEU A C 1
ATOM 1361 O O . LEU A 1 170 ? -13.717 -6.521 8.878 1.00 94.19 170 LEU A O 1
ATOM 1365 N N . SER A 1 171 ? -15.565 -5.968 7.738 1.00 90.00 171 SER A N 1
ATOM 1366 C CA . SER A 1 171 ? -15.969 -7.353 7.438 1.00 90.00 171 SER A CA 1
ATOM 1367 C C . SER A 1 171 ? -16.090 -8.257 8.679 1.00 90.00 171 SER A C 1
ATOM 1369 O O . SER A 1 171 ? -15.864 -9.458 8.597 1.00 90.00 171 SER A O 1
ATOM 1371 N N . GLY A 1 172 ? -16.457 -7.677 9.829 1.00 89.81 172 GLY A N 1
ATOM 1372 C CA . GLY A 1 172 ? -16.569 -8.377 11.116 1.00 89.81 172 GLY A CA 1
ATOM 1373 C C . GLY A 1 172 ? -15.308 -8.332 11.986 1.00 89.81 172 GLY A C 1
ATOM 1374 O O . GLY A 1 172 ? -15.404 -8.600 13.178 1.00 89.81 172 GLY A O 1
ATOM 1375 N N . GLU A 1 173 ? -14.165 -7.913 11.437 1.00 92.50 173 GLU A N 1
ATOM 1376 C CA . GLU A 1 173 ? -12.890 -7.855 12.157 1.00 92.50 173 GLU A CA 1
ATOM 1377 C C . GLU A 1 173 ? -12.655 -6.477 12.804 1.00 92.50 173 GLU A C 1
ATOM 1379 O O . GLU A 1 173 ? -12.786 -5.452 12.121 1.00 92.50 173 GLU A O 1
ATOM 1384 N N . PRO A 1 174 ? -12.291 -6.403 14.100 1.00 94.06 174 PRO A N 1
ATOM 1385 C CA . PRO A 1 174 ? -11.984 -5.141 14.769 1.00 94.06 174 PRO A CA 1
ATOM 1386 C C . PRO A 1 174 ? -10.796 -4.402 14.150 1.00 94.06 174 PRO A C 1
ATOM 1388 O O . PRO A 1 174 ? -9.705 -4.942 13.976 1.00 94.06 174 PRO A O 1
ATOM 1391 N N . VAL A 1 175 ? -10.989 -3.112 13.893 1.00 94.94 175 VAL A N 1
ATOM 1392 C CA . VAL A 1 175 ? -9.966 -2.204 13.382 1.00 94.94 175 VAL A CA 1
ATOM 1393 C C . VAL A 1 175 ? -9.409 -1.363 14.522 1.00 94.94 175 VAL A C 1
ATOM 1395 O O . VAL A 1 175 ? -10.143 -0.660 15.220 1.00 94.94 175 VAL A O 1
ATOM 1398 N N . LYS A 1 176 ? -8.084 -1.390 14.689 1.00 93.06 176 LYS A N 1
ATOM 1399 C CA . LYS A 1 176 ? -7.399 -0.549 15.672 1.00 93.06 176 LYS A CA 1
ATOM 1400 C C . LYS A 1 176 ? -7.474 0.921 15.256 1.00 93.06 176 LYS A C 1
ATOM 1402 O O . LYS A 1 176 ? -6.986 1.296 14.190 1.00 93.06 176 LYS A O 1
ATOM 1407 N N . LEU A 1 177 ? -8.046 1.746 16.128 1.00 94.25 177 LEU A N 1
ATOM 1408 C CA . LEU A 1 177 ? -8.085 3.197 15.964 1.00 94.25 177 LEU A CA 1
ATOM 1409 C C . LEU A 1 177 ? -6.864 3.857 16.612 1.00 94.25 177 LEU A C 1
ATOM 1411 O O . LEU A 1 177 ? -6.299 3.342 17.580 1.00 94.25 177 LEU A O 1
ATOM 1415 N N . ARG A 1 178 ? -6.479 5.019 16.086 1.00 94.81 178 ARG A N 1
ATOM 1416 C CA . ARG A 1 178 ? -5.567 5.959 16.750 1.00 94.81 178 ARG A CA 1
ATOM 1417 C C . ARG A 1 178 ? -6.320 6.761 17.820 1.00 94.81 178 ARG A C 1
ATOM 1419 O O . ARG A 1 178 ? -7.549 6.737 17.873 1.00 94.81 178 ARG A O 1
ATOM 1426 N N . GLU A 1 179 ? -5.588 7.485 18.667 1.00 92.31 179 GLU A N 1
ATOM 1427 C CA . GLU A 1 179 ? -6.171 8.312 19.742 1.00 92.31 179 GLU A CA 1
ATOM 1428 C C . GLU A 1 179 ? -7.128 9.391 19.214 1.00 92.31 179 GLU A C 1
ATOM 1430 O O . GLU A 1 179 ? -8.121 9.714 19.860 1.00 92.31 179 GLU A O 1
ATOM 1435 N N . ASP A 1 180 ? -6.875 9.890 18.003 1.00 92.56 180 ASP A N 1
ATOM 1436 C CA . ASP A 1 180 ? -7.723 10.854 17.297 1.00 92.56 180 ASP A CA 1
ATOM 1437 C C . ASP A 1 180 ? -8.960 10.222 16.622 1.00 92.56 180 ASP A C 1
ATOM 1439 O O . ASP A 1 180 ? -9.762 10.931 16.017 1.00 92.56 180 ASP A O 1
ATOM 1443 N N . GLY A 1 181 ? -9.130 8.898 16.720 1.00 91.62 181 GLY A N 1
ATOM 1444 C CA . GLY A 1 181 ? -10.224 8.146 16.104 1.00 91.62 181 GLY A CA 1
ATOM 1445 C C . GLY A 1 181 ? -10.019 7.799 14.624 1.00 91.62 181 GLY A C 1
ATOM 1446 O O . GLY A 1 181 ? -10.923 7.241 14.000 1.00 91.62 181 GLY A O 1
ATOM 1447 N N . SER A 1 182 ? -8.854 8.098 14.040 1.00 96.06 182 SER A N 1
ATOM 1448 C CA . SER A 1 182 ? -8.514 7.704 12.667 1.00 96.06 182 SER A CA 1
ATOM 1449 C C . SER A 1 182 ? -8.088 6.236 12.558 1.00 96.06 182 SER A C 1
ATOM 1451 O O . SER A 1 182 ? -7.593 5.636 13.515 1.00 96.06 182 SER A O 1
ATOM 1453 N N . PHE A 1 183 ? -8.234 5.650 11.366 1.00 94.69 183 PHE A N 1
ATOM 1454 C CA . PHE A 1 183 ? -7.771 4.294 11.069 1.00 94.69 183 PHE A CA 1
ATOM 1455 C C . PHE A 1 183 ? -7.292 4.124 9.629 1.00 94.69 183 PHE A C 1
ATOM 1457 O O . PHE A 1 183 ? -7.627 4.899 8.732 1.00 94.69 183 PHE A O 1
ATOM 1464 N N . THR A 1 184 ? -6.488 3.085 9.414 1.00 95.06 184 THR A N 1
ATOM 1465 C CA . THR A 1 184 ? -6.005 2.652 8.099 1.00 95.06 184 THR A CA 1
ATOM 1466 C C . THR A 1 184 ? -5.827 1.140 8.135 1.00 95.06 184 THR A C 1
ATOM 1468 O O . THR A 1 184 ? -5.139 0.633 9.018 1.00 95.06 184 THR A O 1
ATOM 1471 N N . VAL A 1 185 ? -6.438 0.426 7.194 1.00 89.69 185 VAL A N 1
ATOM 1472 C CA . VAL A 1 185 ? -6.362 -1.033 7.076 1.00 89.69 185 VAL A CA 1
ATOM 1473 C C . VAL A 1 185 ? -6.027 -1.390 5.642 1.00 89.69 185 VAL A C 1
ATOM 1475 O O . VAL A 1 185 ? -6.603 -0.830 4.714 1.00 89.69 185 VAL A O 1
ATOM 1478 N N . ARG A 1 186 ? -5.106 -2.332 5.468 1.00 91.44 186 ARG A N 1
ATOM 1479 C CA . ARG A 1 186 ? -4.775 -2.916 4.172 1.00 91.44 186 ARG A CA 1
ATOM 1480 C C . ARG A 1 186 ? -5.398 -4.301 4.092 1.00 91.44 186 ARG A C 1
ATOM 1482 O O . ARG A 1 186 ? -5.192 -5.105 4.997 1.00 91.44 186 ARG A O 1
ATOM 1489 N N . VAL A 1 187 ? -6.155 -4.563 3.037 1.00 88.88 187 VAL A N 1
ATOM 1490 C CA . VAL A 1 187 ? -6.804 -5.851 2.786 1.00 88.88 187 VAL A CA 1
ATOM 1491 C C . VAL A 1 187 ? -6.424 -6.371 1.408 1.00 88.88 187 VAL A C 1
ATOM 1493 O O . VAL A 1 187 ? -6.150 -5.593 0.492 1.00 88.88 187 VAL A O 1
ATOM 1496 N N . ALA A 1 188 ? -6.419 -7.693 1.263 1.00 89.06 188 ALA A N 1
ATOM 1497 C CA . ALA A 1 188 ? -6.252 -8.321 -0.038 1.00 89.06 188 ALA A CA 1
ATOM 1498 C C . ALA A 1 188 ? -7.404 -7.909 -0.964 1.00 89.06 188 ALA A C 1
ATOM 1500 O O . ALA A 1 188 ? -8.559 -7.840 -0.534 1.00 89.06 188 ALA A O 1
ATOM 1501 N N . LEU A 1 189 ? -7.092 -7.661 -2.235 1.00 93.81 189 LEU A N 1
ATOM 1502 C CA . LEU A 1 189 ? -8.088 -7.417 -3.272 1.00 93.81 189 LEU A CA 1
ATOM 1503 C C . LEU A 1 189 ? -8.003 -8.548 -4.303 1.00 93.81 189 LEU A C 1
ATOM 1505 O O . LEU A 1 189 ? -7.424 -8.351 -5.370 1.00 93.81 189 LEU A O 1
ATOM 1509 N N . PRO A 1 190 ? -8.519 -9.751 -3.988 1.00 90.81 190 PRO A N 1
ATOM 1510 C CA . PRO A 1 190 ? -8.505 -10.850 -4.941 1.00 90.81 190 PRO A CA 1
ATOM 1511 C C . PRO A 1 190 ? -9.417 -10.538 -6.129 1.00 90.81 190 PRO A C 1
ATOM 1513 O O . PRO A 1 190 ? -10.352 -9.739 -6.018 1.00 90.81 190 PRO A O 1
ATOM 1516 N N . ASP A 1 191 ? -9.155 -11.201 -7.254 1.00 90.62 191 ASP A N 1
ATOM 1517 C CA . ASP A 1 191 ? -10.037 -11.159 -8.418 1.00 90.62 191 ASP A CA 1
ATOM 1518 C C . ASP A 1 191 ? -11.475 -11.517 -8.028 1.00 90.62 191 ASP A C 1
ATOM 1520 O O . ASP A 1 191 ? -11.707 -12.338 -7.132 1.00 90.62 191 ASP A O 1
ATOM 1524 N N . LYS A 1 192 ? -12.429 -10.937 -8.766 1.00 91.31 192 LYS A N 1
ATOM 1525 C CA . LYS A 1 192 ? -13.878 -10.889 -8.508 1.00 91.31 192 LYS A CA 1
ATOM 1526 C C . LYS A 1 192 ? -14.302 -9.686 -7.664 1.00 91.31 192 LYS A C 1
ATOM 1528 O O . LYS A 1 192 ? -13.513 -8.939 -7.088 1.00 91.31 192 LYS A O 1
ATOM 1533 N N . ARG A 1 193 ? -15.619 -9.498 -7.608 1.00 94.94 193 ARG A N 1
ATOM 1534 C CA . ARG A 1 193 ? -16.277 -8.459 -6.821 1.00 94.94 193 ARG A CA 1
ATOM 1535 C C . ARG A 1 193 ? -16.173 -8.751 -5.323 1.00 94.94 193 ARG A C 1
ATOM 1537 O O . ARG A 1 193 ? -16.670 -9.768 -4.850 1.00 94.94 193 ARG A O 1
ATOM 1544 N N . GLN A 1 194 ? -15.601 -7.806 -4.590 1.00 93.25 194 GLN A N 1
ATOM 1545 C CA . GLN A 1 194 ? -15.524 -7.766 -3.136 1.00 93.25 194 GLN A CA 1
ATOM 1546 C C . GLN A 1 194 ? -16.556 -6.781 -2.576 1.00 93.25 194 GLN A C 1
ATOM 1548 O O . GLN A 1 194 ? -16.751 -5.686 -3.109 1.00 93.25 194 GLN A O 1
ATOM 1553 N N . VAL A 1 195 ? -17.208 -7.159 -1.476 1.00 95.88 195 VAL A N 1
ATOM 1554 C CA . VAL A 1 195 ? -18.138 -6.300 -0.731 1.00 95.88 195 VAL A CA 1
ATOM 1555 C C . VAL A 1 195 ? -17.678 -6.251 0.718 1.00 95.88 195 VAL A C 1
ATOM 1557 O O . VAL A 1 195 ? -17.642 -7.269 1.401 1.00 95.88 195 VAL A O 1
ATOM 1560 N N . LEU A 1 196 ? -17.317 -5.058 1.176 1.00 95.19 196 LEU A N 1
ATOM 1561 C CA . LEU A 1 196 ? -16.659 -4.811 2.451 1.00 95.19 196 LEU A CA 1
ATOM 1562 C C . LEU A 1 196 ? -17.548 -3.908 3.314 1.00 95.19 196 LEU A C 1
ATOM 1564 O O . LEU A 1 196 ? -17.571 -2.687 3.113 1.00 95.19 196 LEU A O 1
ATOM 1568 N N . PRO A 1 197 ? -18.321 -4.476 4.253 1.00 97.12 197 PRO A N 1
ATOM 1569 C CA . PRO A 1 197 ? -19.068 -3.687 5.218 1.00 97.12 197 PRO A CA 1
ATOM 1570 C C . PRO A 1 197 ? -18.123 -3.133 6.290 1.00 97.12 197 PRO A C 1
ATOM 1572 O O . PRO A 1 197 ? -17.337 -3.861 6.893 1.00 97.12 197 PRO A O 1
ATOM 1575 N N . ILE A 1 198 ? -18.237 -1.835 6.550 1.00 97.62 198 ILE A N 1
ATOM 1576 C CA . ILE A 1 198 ? -17.513 -1.113 7.594 1.00 97.62 198 ILE A CA 1
ATOM 1577 C C . ILE A 1 198 ? -18.540 -0.611 8.594 1.00 97.62 198 ILE A C 1
ATOM 1579 O O . ILE A 1 198 ? -19.448 0.140 8.235 1.00 97.62 198 ILE A O 1
ATOM 1583 N N . ILE A 1 199 ? -18.408 -1.019 9.848 1.00 97.94 199 ILE A N 1
ATOM 1584 C CA . ILE A 1 199 ? -19.342 -0.671 10.915 1.00 97.94 199 ILE A CA 1
ATOM 1585 C C . ILE A 1 199 ? -18.593 0.160 11.943 1.00 97.94 199 ILE A C 1
ATOM 1587 O O . ILE A 1 199 ? -17.593 -0.291 12.485 1.00 97.94 199 ILE A O 1
ATOM 1591 N N . ALA A 1 200 ? -19.086 1.360 12.226 1.00 97.69 200 ALA A N 1
ATOM 1592 C CA . ALA A 1 200 ? -18.620 2.181 13.331 1.00 97.69 200 ALA A CA 1
ATOM 1593 C C . ALA A 1 200 ? -19.664 2.169 14.450 1.00 97.69 200 ALA A C 1
ATOM 1595 O O . ALA A 1 200 ? -20.853 2.377 14.192 1.00 97.69 200 ALA A O 1
ATOM 1596 N N . GLN A 1 201 ? -19.212 1.969 15.683 1.00 97.25 201 GLN A N 1
ATOM 1597 C CA . GLN A 1 201 ? -20.039 1.954 16.883 1.00 97.25 201 GLN A CA 1
A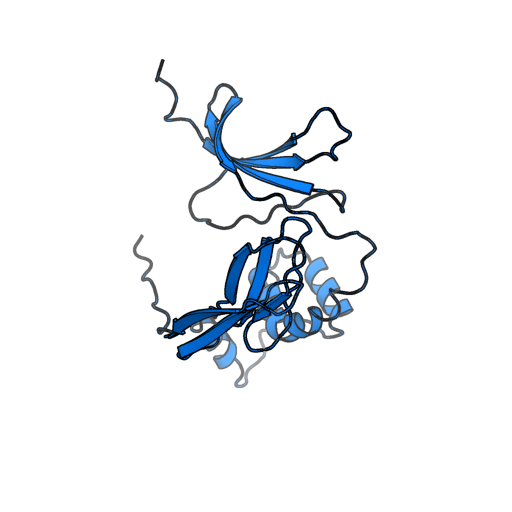TOM 1598 C C . GLN A 1 201 ? -19.491 2.943 17.914 1.00 97.25 201 GLN A C 1
ATOM 1600 O O . GLN A 1 201 ? -18.285 2.996 18.158 1.00 97.25 201 GLN A O 1
ATOM 1605 N N . SER A 1 202 ? -20.367 3.752 18.510 1.00 96.19 202 SER A N 1
ATOM 1606 C CA . SER A 1 202 ? -19.989 4.670 19.588 1.00 96.19 202 SER A CA 1
ATOM 1607 C C . SER A 1 202 ? -19.594 3.918 20.862 1.00 96.19 202 SER A C 1
ATOM 1609 O O . SER A 1 202 ? -20.001 2.780 21.079 1.00 96.19 202 SER A O 1
ATOM 1611 N N . ARG A 1 203 ? -18.824 4.576 21.738 1.00 94.19 203 ARG A N 1
ATOM 1612 C CA . ARG A 1 203 ? -18.327 3.998 23.002 1.00 94.19 203 ARG A CA 1
ATOM 1613 C C . ARG A 1 203 ? -19.435 3.453 23.915 1.00 94.19 203 ARG A C 1
ATOM 1615 O O . ARG A 1 203 ? -19.216 2.491 24.636 1.00 94.19 203 ARG A O 1
ATOM 1622 N N . ASP A 1 204 ? -20.601 4.090 23.904 1.00 92.62 204 ASP A N 1
ATOM 1623 C CA . ASP A 1 204 ? -21.786 3.709 24.683 1.00 92.62 204 ASP A CA 1
ATOM 1624 C C . ASP A 1 204 ? -22.655 2.642 23.994 1.00 92.62 204 ASP A C 1
ATOM 1626 O O . ASP A 1 204 ? -23.707 2.287 24.514 1.00 92.62 204 ASP A O 1
ATOM 1630 N N . ALA A 1 205 ? -22.246 2.158 22.816 1.00 88.81 205 ALA A N 1
ATOM 1631 C CA . ALA A 1 205 ? -22.995 1.241 21.961 1.00 88.81 205 ALA A CA 1
ATOM 1632 C C . ALA A 1 205 ? -24.379 1.744 21.495 1.00 88.81 205 ALA A C 1
ATOM 1634 O O . ALA A 1 205 ? -25.105 0.997 20.842 1.00 88.81 205 ALA A O 1
ATOM 1635 N N . MET A 1 206 ? -24.733 3.010 21.749 1.00 93.44 206 MET A N 1
ATOM 1636 C CA . MET A 1 206 ? -26.053 3.568 21.426 1.00 93.44 206 MET A CA 1
ATOM 1637 C C . MET A 1 206 ? -26.196 3.986 19.963 1.00 93.44 206 MET A C 1
ATOM 1639 O O . MET A 1 206 ? -27.311 4.129 19.460 1.00 93.44 206 MET A O 1
ATOM 1643 N N 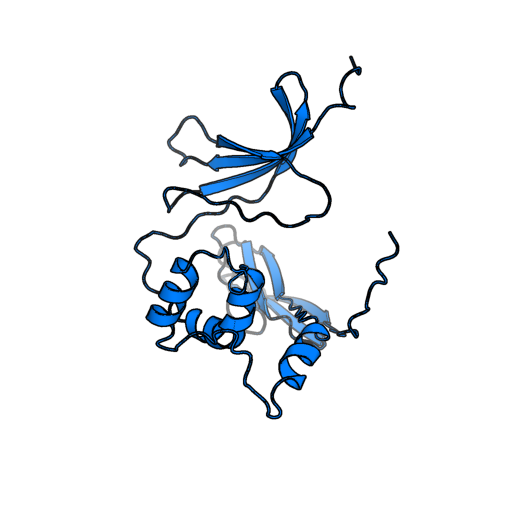. ARG A 1 207 ? -25.080 4.242 19.270 1.00 96.00 207 ARG A N 1
ATOM 1644 C CA . ARG A 1 207 ? -25.072 4.648 17.864 1.00 96.00 207 ARG A CA 1
ATOM 1645 C C . ARG A 1 207 ? -24.221 3.697 17.049 1.00 96.00 207 ARG A C 1
ATOM 1647 O O . ARG A 1 207 ? -23.060 3.450 17.367 1.00 96.00 207 ARG A O 1
ATOM 1654 N N . GLN A 1 208 ? -24.795 3.256 15.940 1.00 96.75 208 GLN A N 1
ATOM 1655 C CA . GLN A 1 208 ? -24.118 2.462 14.933 1.00 96.75 208 GLN A CA 1
ATOM 1656 C C . GLN A 1 208 ? -24.315 3.105 13.561 1.00 96.75 208 GLN A C 1
ATOM 1658 O O . GLN A 1 208 ? -25.396 3.603 13.241 1.00 96.75 208 GLN A O 1
ATOM 1663 N N . ARG A 1 209 ? -23.265 3.092 12.740 1.00 97.25 209 ARG A N 1
ATOM 1664 C CA . ARG A 1 209 ? -23.324 3.473 11.328 1.00 97.25 209 ARG A CA 1
ATOM 1665 C C . ARG A 1 209 ? -22.599 2.427 10.499 1.00 97.25 209 ARG A C 1
ATOM 1667 O O . ARG A 1 209 ? -21.515 1.993 10.875 1.00 97.25 209 ARG A O 1
ATOM 1674 N N . THR A 1 210 ? -23.181 2.067 9.362 1.00 97.25 210 THR A N 1
ATOM 1675 C CA . THR A 1 210 ? -22.600 1.096 8.438 1.00 97.25 210 THR A CA 1
ATOM 1676 C C . THR A 1 210 ? -22.400 1.738 7.074 1.00 97.25 210 THR A C 1
ATOM 1678 O O . THR A 1 210 ? -23.330 2.310 6.512 1.00 97.25 210 THR A O 1
ATOM 1681 N N . THR A 1 211 ? -21.183 1.627 6.553 1.00 97.38 211 THR A N 1
ATOM 1682 C CA . THR A 1 211 ? -20.801 2.023 5.198 1.00 97.38 211 THR A CA 1
ATOM 1683 C C . THR A 1 211 ? -20.377 0.769 4.457 1.00 97.38 211 THR A C 1
ATOM 1685 O O . THR A 1 211 ? -19.564 0.005 4.964 1.00 97.38 211 THR A O 1
ATOM 1688 N N . VAL A 1 212 ? -20.913 0.540 3.263 1.00 97.12 212 VAL A N 1
ATOM 1689 C CA . VAL A 1 212 ? -20.547 -0.621 2.445 1.00 97.12 212 VAL A CA 1
ATOM 1690 C C . VAL A 1 212 ? -19.705 -0.147 1.272 1.00 97.12 212 VAL A C 1
ATOM 1692 O O . VAL A 1 212 ? -20.139 0.710 0.506 1.00 97.12 212 VAL A O 1
ATOM 1695 N N . ILE A 1 213 ? -18.509 -0.713 1.134 1.00 95.69 213 ILE A N 1
ATOM 1696 C CA . ILE A 1 213 ? -17.640 -0.512 -0.024 1.00 95.69 213 ILE A CA 1
ATOM 1697 C C . ILE A 1 213 ? -17.783 -1.727 -0.943 1.00 95.69 213 ILE A C 1
ATOM 1699 O O . ILE A 1 213 ? -17.638 -2.860 -0.496 1.00 95.69 213 ILE A O 1
ATOM 1703 N N . ALA A 1 214 ? -18.056 -1.502 -2.226 1.00 95.75 214 ALA A N 1
ATOM 1704 C CA . ALA A 1 214 ? -18.028 -2.545 -3.247 1.00 95.75 214 ALA A CA 1
ATOM 1705 C C . ALA A 1 214 ? -16.921 -2.224 -4.255 1.00 95.75 214 ALA A C 1
ATOM 1707 O O . ALA A 1 214 ? -16.938 -1.153 -4.858 1.00 95.75 214 ALA A O 1
ATOM 1708 N N . VAL A 1 215 ? -15.967 -3.140 -4.421 1.00 95.62 215 VAL A N 1
ATOM 1709 C CA . VAL A 1 215 ? -14.824 -3.004 -5.340 1.00 95.62 215 VAL A CA 1
ATOM 1710 C C . VAL A 1 215 ? -14.737 -4.270 -6.173 1.00 95.62 215 VAL A C 1
ATOM 1712 O O . VAL A 1 215 ? -14.936 -5.363 -5.658 1.00 95.62 215 VAL A O 1
ATOM 1715 N N . GLU A 1 216 ? -14.453 -4.141 -7.460 1.00 95.81 216 GLU A N 1
ATOM 1716 C CA . GLU A 1 216 ? -14.297 -5.278 -8.361 1.00 95.81 216 GLU A CA 1
ATOM 1717 C C . GLU A 1 216 ? -12.911 -5.253 -8.989 1.00 95.81 216 GLU A C 1
ATOM 1719 O O . GLU A 1 216 ? -12.483 -4.223 -9.511 1.00 95.81 216 GLU A O 1
ATOM 1724 N N . ARG A 1 217 ? -12.221 -6.395 -8.930 1.00 94.06 217 ARG A N 1
ATOM 1725 C CA . ARG A 1 217 ? -10.965 -6.619 -9.637 1.00 94.06 217 ARG A CA 1
ATOM 1726 C C . ARG A 1 217 ? -11.179 -7.655 -10.732 1.00 94.06 217 ARG A C 1
ATOM 1728 O O . ARG A 1 217 ? -11.690 -8.742 -10.468 1.00 94.06 217 ARG A O 1
ATOM 1735 N N . ASN A 1 218 ? -10.759 -7.294 -11.940 1.00 94.06 218 ASN A N 1
ATOM 1736 C CA . ASN A 1 218 ? -10.731 -8.167 -13.104 1.00 94.06 218 ASN A CA 1
ATOM 1737 C C . ASN A 1 218 ? -9.328 -8.112 -13.708 1.00 94.06 218 ASN A C 1
ATOM 1739 O O . ASN A 1 218 ? -9.011 -7.183 -14.455 1.00 94.06 218 ASN A O 1
ATOM 1743 N N . THR A 1 219 ? -8.481 -9.081 -13.371 1.00 90.81 219 THR A N 1
ATOM 1744 C CA . THR A 1 219 ? -7.159 -9.197 -13.981 1.00 90.81 219 THR A CA 1
ATOM 1745 C C . THR A 1 219 ? -7.255 -9.991 -15.283 1.00 90.81 219 THR A C 1
ATOM 1747 O O . THR A 1 219 ? -7.747 -11.116 -15.326 1.00 90.81 219 THR A O 1
ATOM 1750 N N . LYS A 1 220 ? -6.766 -9.394 -16.373 1.00 91.25 220 LYS A N 1
ATOM 1751 C CA . LYS A 1 220 ? -6.575 -10.071 -17.657 1.00 91.25 220 LYS A CA 1
ATOM 1752 C C . LYS A 1 220 ? -5.106 -9.985 -18.036 1.00 91.25 220 LYS A C 1
ATOM 1754 O O . LYS A 1 220 ? -4.605 -8.898 -18.314 1.00 91.25 220 LYS A O 1
ATOM 1759 N N . VAL A 1 221 ? -4.438 -11.132 -18.051 1.00 86.81 221 VAL A N 1
ATOM 1760 C CA . VAL A 1 221 ? -3.072 -11.247 -18.563 1.00 86.81 221 VAL A CA 1
ATOM 1761 C C . VAL A 1 221 ? -3.149 -11.360 -20.083 1.00 86.81 221 VAL A C 1
ATOM 1763 O O . VAL A 1 221 ? -3.938 -12.142 -20.613 1.00 86.81 221 VAL A O 1
ATOM 1766 N N . MET A 1 222 ? -2.382 -10.523 -20.775 1.00 87.75 222 MET A N 1
ATOM 1767 C CA . MET A 1 222 ? -2.257 -10.549 -22.231 1.00 87.75 222 MET A CA 1
ATOM 1768 C C . MET A 1 222 ? -0.986 -11.304 -22.612 1.00 87.75 222 MET A C 1
ATOM 1770 O O . MET A 1 222 ? -0.035 -11.344 -21.832 1.00 87.75 222 MET A O 1
ATOM 1774 N N . GLU A 1 223 ? -0.968 -11.877 -23.812 1.00 83.44 223 GLU A N 1
ATOM 1775 C CA . GLU A 1 223 ? 0.246 -12.474 -24.365 1.00 83.44 223 GLU A CA 1
ATOM 1776 C C . GLU A 1 223 ? 1.348 -11.416 -24.513 1.00 83.44 223 GLU A C 1
ATOM 1778 O O . GLU A 1 223 ? 1.076 -10.237 -24.769 1.00 83.44 223 GLU A O 1
ATOM 1783 N N . ALA A 1 224 ? 2.596 -11.843 -24.323 1.00 80.62 224 ALA A N 1
ATOM 1784 C CA . ALA A 1 224 ? 3.751 -10.991 -24.548 1.00 80.62 224 ALA A CA 1
ATOM 1785 C C . ALA A 1 224 ? 3.825 -10.609 -26.034 1.00 80.62 224 ALA A C 1
ATOM 1787 O O . ALA A 1 224 ? 3.621 -11.446 -26.910 1.00 80.62 224 ALA A O 1
ATOM 1788 N N . VAL A 1 225 ? 4.099 -9.334 -26.312 1.00 84.00 225 VAL A N 1
ATOM 1789 C CA . VAL A 1 225 ? 4.256 -8.827 -27.679 1.00 84.00 225 VAL A CA 1
ATOM 1790 C C . VAL A 1 225 ? 5.733 -8.573 -27.926 1.00 84.00 225 VAL A C 1
ATOM 1792 O O . VAL A 1 225 ? 6.328 -7.714 -27.268 1.00 84.00 225 VAL A O 1
ATOM 1795 N N . ASP A 1 226 ? 6.299 -9.286 -28.895 1.00 80.75 226 ASP A N 1
ATOM 1796 C CA . ASP A 1 226 ? 7.646 -9.021 -29.383 1.00 80.75 226 ASP A CA 1
ATOM 1797 C C . ASP A 1 226 ? 7.673 -7.651 -30.064 1.00 80.75 226 ASP A C 1
ATOM 1799 O O . ASP A 1 226 ? 6.860 -7.336 -30.938 1.00 80.75 226 ASP A O 1
ATOM 1803 N N . ARG A 1 227 ? 8.598 -6.792 -29.636 1.00 77.88 227 ARG A N 1
ATOM 1804 C CA . ARG A 1 227 ? 8.876 -5.540 -30.338 1.00 77.88 227 ARG A CA 1
ATOM 1805 C C . ARG A 1 227 ? 9.962 -5.806 -31.366 1.00 77.88 227 ARG A C 1
ATOM 1807 O O . ARG A 1 227 ? 11.106 -6.036 -30.982 1.00 77.88 227 ARG A O 1
ATOM 1814 N N . ASP A 1 228 ? 9.612 -5.707 -32.646 1.00 69.44 228 ASP A N 1
ATOM 1815 C CA . ASP A 1 228 ? 10.603 -5.664 -33.718 1.00 69.44 228 ASP A CA 1
ATOM 1816 C C . ASP A 1 228 ? 11.587 -4.518 -33.446 1.00 69.44 228 ASP A C 1
ATOM 1818 O O . ASP A 1 228 ? 11.202 -3.347 -33.335 1.00 69.44 228 ASP A O 1
ATOM 1822 N N . GLN A 1 229 ? 12.868 -4.861 -33.305 1.00 51.75 229 GLN A N 1
ATOM 1823 C CA . GLN A 1 229 ? 13.955 -3.894 -33.220 1.00 51.75 229 GLN A CA 1
ATOM 1824 C C . GLN A 1 229 ? 14.169 -3.272 -34.605 1.00 51.75 229 GLN A C 1
ATOM 1826 O O . GLN A 1 229 ? 15.040 -3.689 -35.357 1.00 51.75 229 GLN A O 1
ATOM 1831 N N . ASN A 1 230 ? 13.353 -2.279 -34.954 1.00 46.31 230 ASN A N 1
ATOM 1832 C CA . ASN A 1 230 ? 13.649 -1.366 -36.053 1.00 46.31 230 ASN A CA 1
ATOM 1833 C C . ASN A 1 230 ? 14.257 -0.087 -35.475 1.00 46.31 230 ASN A C 1
ATOM 1835 O O . ASN A 1 230 ? 13.528 0.876 -35.250 1.00 46.31 230 ASN A O 1
ATOM 1839 N N . PHE A 1 231 ? 15.572 -0.103 -35.240 1.00 41.84 231 PHE A N 1
ATOM 1840 C CA . PHE A 1 231 ? 16.444 1.077 -35.255 1.00 41.84 231 PHE A CA 1
ATOM 1841 C C . PHE A 1 231 ? 17.862 0.677 -35.656 1.00 41.84 231 PHE A C 1
ATOM 1843 O O . PHE A 1 231 ? 18.411 -0.244 -35.014 1.00 41.84 231 PHE A O 1
#

Sequence (231 aa):
MNEKWHKAIPVLRLLAVGDASSNRAEQQIRDIAIHGGVNTWFIDVENPPSRFRVVIGYLAENDRFFPLCRSNIVETPKPDAVHRLDRHWRDIAEDYERIYSLSGGYEPNSSGDLKEMFEERLQRQMPTRSEDASGNDTDAALDRHRSLPFEVDAELIVYGSTIPGATVLLSGEPVKLREDGSFTVRVALPDKRQVLPIIAQSRDAMRQRTTVIAVERNTKVMEAVDRDQNF

Foldseek 3Di:
DDPWPVPWFKWKWKWWADDPPDPPRTDTDDIGTDDPPDDDDDDDDPDPQTKMKIFIFTQTPVRDTDTDDIDDIDTDDHPPPPPDVVVCVVVCLVVVLVVCVVQVVQPPPDDCVSQVVCCVVVVDHDDHPDPPPPDDDVVVVVVVVQDDDDDDADKDKDKDFDCAQKWKAKQNHTFDADRRRIGIDIGGDDAAKDKIKMWIADNVRPDIDIDIDIDHDDDDDDRDDDDPPDD